Protein AF-W5W710-F1 (afdb_monomer_lite)

pLDDT: mean 91.63, std 8.39, range [46.72, 98.56]

InterPro domains:
  IPR023214 HAD superfamily [G3DSA:3.40.50.1000] (121-347)
  IPR036412 HAD-like superfamily [SSF56784] (121-363)

Foldseek 3Di:
DVLQQQAFEFEAFLQWTKWFAFPPRPATEGDRRNCCCQAFVWAFDDWADDPPQSHIHTDTADFGDGHPGTPAMATAALCLVVVVHHHDPSRVSVSVVCVVVVSHDDQDPCPDDDPPFAEEEEEEEDLFQDDPLAEGDPLQLVLLVVQLVDPRYAYEYAYLAFLQSVCRHNPPSSQSHWYCYNQLQWIDHHPDIDGPDAQDLVLVVQLVVVCLVVQWWKKFDLSVAIEIGHPPPVVPPDPRYHHADPDHDRPRGFKMKTQAQDPPDDPVVSPVSSDPQWDWHADPNGIIMIGGPPRASQVSVCVVVVDDDRQYEYTEAEPSCRSVQSNHSAYEHEDDHNGNHVSYVRYDYFYSDSVGSSVCSVVRND

Secondary structure (DSSP, 8-state):
-HHHHTSEEEEEETTEEEEEEETT-SSBB--BTTTHHHHH--EEEEEEEETTTTEEEEEEES-----SSEEEEEEE-TTTTTTT--B-HHHHHHHHHHHHTT-SPP--------TTPPEEEEE--BTTTBSSSSS--HHHHHHHHHHHT-TTEEEEEE-SS-HHHHHHHHGGGGGGSEEEEGGGTEEEETTEEEES----HHHHHHHHHHHHHHT--EEEE-SS-EEEESS--TT---TTEEEPPSS---TT--EEEEE-SSTT--HHHHHHHH-TTEEEEE-TTSEEEEEETT--HHHHHHHHH-SS-PPEEEEE-SHHHHHHHHH-SEEEEETT-STTGGGSTTEEEE-SSHHHHHHHHHHHH-

Radius of gyration: 21.0 Å; chains: 1; bounding box: 48×55×55 Å

Organism: NCBI:txid1449976

Sequence (366 aa):
MDTVDTAAAVVLRGGLLLAVRRHGASEFGVPLARDLASETGLLLRSWRPMHGLGACLAVADGVAAPTGAVAEVAWIDDACEQDGIALGEQLGALVPELRARGLLRRRAELTGRQSGQRVVLAVDLDGTTVFDGDRPGPRVTAVLTELVEREDVRVVVATSRAPRGVRTLLGPLAERVDLLCCNGSLHAHEDRLTRFAQLPPQRLHRVVGELTAEGTPFYLEYGDRFAVSGAGFAWMDYPDRCALPAEPELAGVVKLVVDAPEPPWGAARLRELAGPGTELCPHTDGVIEVTPVGVSKATGLAALLGGPADPLVVFGNDLNDQDLLGHADMAVVVGDGLPGVERAGHVRRVAAQDGAVAMALRQAVG

Structure (mmCIF, N/CA/C/O backbone):
data_AF-W5W710-F1
#
_entry.id   AF-W5W710-F1
#
loop_
_atom_site.group_PDB
_atom_site.id
_atom_site.type_symbol
_atom_site.label_atom_id
_atom_site.label_alt_id
_atom_site.label_comp_id
_atom_site.label_asym_id
_atom_site.label_entity_id
_atom_site.label_seq_id
_atom_site.pdbx_PDB_ins_code
_atom_site.Cartn_x
_atom_site.Cartn_y
_atom_site.Cartn_z
_atom_site.occupancy
_atom_site.B_iso_or_equiv
_atom_site.auth_seq_id
_atom_site.auth_comp_id
_atom_site.auth_asym_id
_atom_site.auth_atom_id
_atom_site.pdbx_PDB_model_num
ATOM 1 N N . MET A 1 1 ? -14.785 26.900 -6.578 1.00 46.72 1 MET A N 1
ATOM 2 C CA . MET A 1 1 ? -13.596 26.333 -5.909 1.00 46.72 1 MET A CA 1
ATOM 3 C C . MET A 1 1 ? -13.750 26.464 -4.394 1.00 46.72 1 MET A C 1
ATOM 5 O O . MET A 1 1 ? -13.593 25.463 -3.715 1.00 46.72 1 MET A O 1
ATOM 9 N N . ASP A 1 2 ? -14.270 27.597 -3.911 1.00 49.44 2 ASP A N 1
ATOM 10 C CA . ASP A 1 2 ? -14.530 27.938 -2.493 1.00 49.44 2 ASP A CA 1
ATOM 11 C C . ASP A 1 2 ? -15.341 26.920 -1.661 1.00 49.44 2 ASP A C 1
ATOM 13 O O . ASP A 1 2 ? -15.227 26.865 -0.436 1.00 49.44 2 ASP A O 1
ATOM 17 N N . THR A 1 3 ? -16.172 26.091 -2.300 1.00 60.53 3 THR A N 1
ATOM 18 C CA . THR A 1 3 ? -16.993 25.081 -1.607 1.00 60.53 3 THR A CA 1
ATOM 19 C C . THR A 1 3 ? -16.185 23.898 -1.080 1.00 60.53 3 THR A C 1
ATOM 21 O O . THR A 1 3 ? -16.666 23.178 -0.213 1.00 60.53 3 THR A O 1
ATOM 24 N N . VAL A 1 4 ? -14.988 23.659 -1.621 1.00 73.56 4 VAL A N 1
ATOM 25 C CA . VAL A 1 4 ? -14.104 22.565 -1.181 1.00 73.56 4 VAL A CA 1
ATOM 26 C C . VAL A 1 4 ? -13.260 23.015 -0.012 1.00 73.56 4 VAL A C 1
ATOM 28 O O . VAL A 1 4 ? -13.108 22.275 0.951 1.00 73.56 4 VAL A O 1
ATOM 31 N N . ASP A 1 5 ? -12.773 24.251 -0.076 1.00 79.12 5 ASP A N 1
ATOM 32 C CA . ASP A 1 5 ? -11.819 24.800 0.884 1.00 79.12 5 ASP A CA 1
ATOM 33 C C . ASP A 1 5 ? -12.369 24.818 2.314 1.00 79.12 5 ASP A C 1
ATOM 35 O O . ASP A 1 5 ? -11.613 24.779 3.280 1.00 79.12 5 ASP A O 1
ATOM 39 N N . THR A 1 6 ? -13.693 24.860 2.454 1.00 82.44 6 THR A N 1
ATOM 40 C CA . THR A 1 6 ? -14.402 24.882 3.740 1.00 82.44 6 THR A CA 1
ATOM 41 C C . THR A 1 6 ? -14.994 23.529 4.144 1.00 82.44 6 THR A C 1
ATOM 43 O O . THR A 1 6 ? -15.507 23.409 5.254 1.00 82.44 6 THR A O 1
ATOM 46 N N . ALA A 1 7 ? -14.920 22.509 3.284 1.00 88.88 7 ALA A N 1
ATOM 47 C CA . ALA A 1 7 ? -15.456 21.181 3.563 1.00 88.88 7 ALA A CA 1
ATOM 48 C C . ALA A 1 7 ? -14.444 20.305 4.319 1.00 88.88 7 ALA A C 1
ATOM 50 O O . ALA A 1 7 ? -13.236 20.365 4.068 1.00 88.88 7 ALA A O 1
ATOM 51 N N . ALA A 1 8 ? -14.948 19.443 5.207 1.00 93.25 8 ALA A N 1
ATOM 52 C CA . ALA A 1 8 ? -14.137 18.391 5.824 1.00 93.25 8 ALA A CA 1
ATOM 53 C C . ALA A 1 8 ? -13.591 17.430 4.765 1.00 93.25 8 ALA A C 1
ATOM 55 O O . ALA A 1 8 ? -14.365 16.886 3.974 1.00 93.25 8 ALA A O 1
ATOM 56 N N . ALA A 1 9 ? -12.285 17.173 4.797 1.00 94.25 9 ALA A N 1
ATOM 57 C CA . ALA A 1 9 ? -11.644 16.162 3.973 1.00 94.25 9 ALA A CA 1
ATOM 58 C C . ALA A 1 9 ? -11.714 14.799 4.669 1.00 94.25 9 ALA A C 1
ATOM 60 O O . ALA A 1 9 ? -10.957 14.502 5.591 1.00 94.25 9 ALA A O 1
ATOM 61 N N . VAL A 1 10 ? -12.632 13.956 4.206 1.00 96.12 10 VAL A N 1
ATOM 62 C CA . VAL A 1 10 ? -12.759 12.564 4.636 1.00 96.12 10 VAL A CA 1
ATOM 63 C C . VAL A 1 10 ? -11.787 11.728 3.817 1.00 96.12 10 VAL A C 1
ATOM 65 O O . VAL A 1 10 ? -12.016 11.507 2.630 1.00 96.12 10 VAL A O 1
ATOM 68 N N . VAL A 1 11 ? -10.714 11.250 4.442 1.00 96.69 11 VAL A N 1
ATOM 69 C CA . VAL A 1 11 ? -9.738 10.350 3.810 1.00 96.69 11 VAL A CA 1
ATOM 70 C C . VAL A 1 11 ? -9.885 8.961 4.418 1.00 96.69 11 VAL A C 1
ATOM 72 O O . VAL A 1 11 ? -9.799 8.811 5.636 1.00 96.69 11 VAL A O 1
ATOM 75 N N . LEU A 1 12 ? -10.103 7.954 3.568 1.00 95.75 12 LEU A N 1
ATOM 76 C CA . LEU A 1 12 ? -10.258 6.553 3.964 1.00 95.75 12 LEU A CA 1
ATOM 77 C C . LEU A 1 12 ? -9.181 5.680 3.315 1.00 95.75 12 LEU A C 1
ATOM 79 O O . LEU A 1 12 ? -8.928 5.816 2.118 1.00 95.75 12 LEU A O 1
ATOM 83 N N . ARG A 1 13 ? -8.585 4.764 4.086 1.00 94.00 13 ARG A N 1
ATOM 84 C CA . ARG A 1 13 ? -7.644 3.732 3.601 1.00 94.00 13 ARG A CA 1
ATOM 85 C C . ARG A 1 13 ? -7.904 2.424 4.341 1.00 94.00 13 ARG A C 1
ATOM 87 O O . ARG A 1 13 ? -7.917 2.432 5.568 1.00 94.00 13 ARG A O 1
ATOM 94 N N . GLY A 1 14 ? -8.186 1.330 3.632 1.00 90.06 14 GLY A N 1
ATOM 95 C CA . GLY A 1 14 ? -8.567 0.055 4.253 1.00 90.06 14 GLY A CA 1
ATOM 96 C C . GLY A 1 14 ? -9.814 0.151 5.138 1.00 90.06 14 GLY A C 1
ATOM 97 O O . GLY A 1 14 ? -9.929 -0.545 6.142 1.00 90.06 14 GLY A O 1
ATOM 98 N N . GLY A 1 15 ? -10.713 1.093 4.834 1.00 93.31 15 GLY A N 1
ATOM 99 C CA . GLY A 1 15 ? -11.868 1.415 5.673 1.00 93.31 15 GLY A CA 1
ATOM 100 C C . GLY A 1 15 ? -11.547 2.198 6.951 1.00 93.31 15 GLY A C 1
ATOM 101 O O . GLY A 1 15 ? -12.455 2.432 7.737 1.00 93.31 15 GLY A O 1
ATOM 102 N N . LEU A 1 16 ? -10.309 2.631 7.188 1.00 96.88 16 LEU A N 1
ATOM 103 C CA . LEU A 1 16 ? -9.962 3.481 8.331 1.00 96.88 16 LEU A CA 1
ATOM 104 C C . LEU A 1 16 ? -10.026 4.957 7.958 1.00 96.88 16 LEU A C 1
ATOM 106 O O . LEU A 1 16 ? -9.527 5.349 6.903 1.00 96.88 16 LEU A O 1
ATOM 110 N N . LEU A 1 17 ? -10.611 5.772 8.833 1.00 97.50 17 LEU A N 1
ATOM 111 C CA . LEU A 1 17 ? -10.759 7.214 8.657 1.00 97.50 17 LEU A CA 1
ATOM 112 C C . LEU A 1 17 ? -9.586 7.967 9.272 1.00 97.50 17 LEU A C 1
ATOM 114 O O . LEU A 1 17 ? -9.254 7.756 10.434 1.00 97.50 17 LEU A O 1
ATOM 118 N N . LEU A 1 18 ? -9.005 8.892 8.512 1.00 98.06 18 LEU A N 1
ATOM 119 C CA . LEU A 1 18 ? -8.040 9.845 9.047 1.00 98.06 18 LEU A CA 1
ATOM 120 C C . LEU A 1 18 ? -8.722 10.841 9.995 1.00 98.06 18 LEU A C 1
ATOM 122 O O . LEU A 1 18 ? -9.649 11.553 9.606 1.00 98.06 18 LEU A O 1
ATOM 126 N N . ALA A 1 19 ? -8.186 10.947 11.203 1.00 97.69 19 ALA A N 1
ATOM 127 C CA . ALA A 1 19 ? -8.540 11.937 12.203 1.00 97.69 19 ALA A CA 1
ATOM 128 C C . ALA A 1 19 ? -7.283 12.672 12.693 1.00 97.69 19 ALA A C 1
ATOM 130 O O . ALA A 1 19 ? -6.182 12.120 12.716 1.00 97.69 19 ALA A O 1
ATOM 131 N N . VAL A 1 20 ? -7.440 13.932 13.091 1.00 97.81 20 VAL A N 1
ATOM 132 C CA . VAL A 1 20 ? -6.342 14.795 13.548 1.00 97.81 20 VAL A CA 1
ATOM 133 C C . VAL A 1 20 ? -6.676 15.420 14.892 1.00 97.81 20 VAL A C 1
ATOM 135 O O . VAL A 1 20 ? -7.796 15.881 15.112 1.00 97.81 20 VAL A O 1
ATOM 138 N N . ARG A 1 21 ? -5.697 15.488 15.790 1.00 97.50 21 ARG A N 1
ATOM 139 C CA . ARG A 1 21 ? -5.808 16.206 17.061 1.00 97.50 21 ARG A CA 1
ATOM 140 C C . ARG A 1 21 ? -4.815 17.356 17.077 1.00 97.50 21 ARG A C 1
ATOM 142 O O . ARG A 1 21 ? -3.600 17.166 17.039 1.00 97.50 21 ARG A O 1
ATOM 149 N N . ARG A 1 22 ? -5.350 18.575 17.108 1.00 96.81 22 ARG A N 1
ATOM 150 C CA . ARG A 1 22 ? -4.562 19.814 17.133 1.00 96.81 22 ARG A CA 1
ATOM 151 C C . ARG A 1 22 ? -3.966 20.042 18.523 1.00 96.81 22 ARG A C 1
ATOM 153 O O . ARG A 1 22 ? -4.486 19.545 19.523 1.00 96.81 22 ARG A O 1
ATOM 160 N N . HIS A 1 23 ? -2.874 20.799 18.603 1.00 95.31 23 HIS A N 1
ATOM 161 C CA . HIS A 1 23 ? -2.278 21.149 19.894 1.00 95.31 23 HIS A CA 1
ATOM 162 C C . HIS A 1 23 ? -3.291 21.869 20.801 1.00 95.31 23 HIS A C 1
ATOM 164 O O . HIS A 1 23 ? -3.985 22.784 20.369 1.00 95.31 23 HIS A O 1
ATOM 170 N N . GLY A 1 24 ? -3.382 21.438 22.063 1.00 94.69 24 GLY A N 1
ATOM 171 C CA . GLY A 1 24 ? -4.328 21.985 23.043 1.00 94.69 24 GLY A CA 1
ATOM 172 C C . GLY A 1 24 ? -5.765 21.461 22.930 1.00 94.69 24 GLY A C 1
ATOM 173 O O . GLY A 1 24 ? -6.563 21.741 23.820 1.00 94.69 24 GLY A O 1
ATOM 174 N N . ALA A 1 25 ? -6.097 20.678 21.898 1.00 95.88 25 ALA A N 1
ATOM 175 C CA . ALA A 1 25 ? -7.398 20.027 21.782 1.00 95.88 25 ALA A CA 1
ATOM 176 C C . ALA A 1 25 ? -7.429 18.692 22.548 1.00 95.88 25 ALA A C 1
ATOM 178 O O . ALA A 1 25 ? -6.479 17.900 22.500 1.00 95.88 25 ALA A O 1
ATOM 179 N N . SER A 1 26 ? -8.546 18.433 23.229 1.00 95.12 26 SER A N 1
ATOM 180 C CA . SER A 1 26 ? -8.840 17.151 23.884 1.00 95.12 26 SER A CA 1
ATOM 181 C C . SER A 1 26 ? -9.485 16.127 22.948 1.00 95.12 26 SER A C 1
ATOM 183 O O . SER A 1 26 ? -9.494 14.943 23.265 1.00 95.12 26 SER A O 1
ATOM 185 N N . GLU A 1 27 ? -10.005 16.571 21.805 1.00 97.31 27 GLU A N 1
ATOM 186 C CA . GLU A 1 27 ? -10.801 15.768 20.874 1.00 97.31 27 GLU A CA 1
ATOM 187 C C . GLU A 1 27 ? -10.143 15.696 19.493 1.00 97.31 27 GLU A C 1
ATOM 189 O O . GLU A 1 27 ? -9.421 16.608 19.074 1.00 97.31 27 GLU A O 1
ATOM 194 N N . PHE A 1 28 ? -10.420 14.612 18.771 1.00 97.81 28 PHE A N 1
ATOM 195 C CA . PHE A 1 28 ? -10.042 14.444 17.375 1.00 97.81 28 PHE A CA 1
ATOM 196 C C . PHE A 1 28 ? -11.074 15.085 16.449 1.00 97.81 28 PHE A C 1
ATOM 198 O O . PHE A 1 28 ? -12.280 14.942 16.631 1.00 97.81 28 PHE A O 1
ATOM 205 N N . GLY A 1 29 ? -10.592 15.763 15.416 1.00 96.56 29 GLY A N 1
ATOM 206 C CA . GLY A 1 29 ? -11.403 16.281 14.325 1.00 96.56 29 GLY A CA 1
ATOM 207 C C . GLY A 1 29 ? -10.957 15.720 12.983 1.00 96.56 29 GLY A C 1
ATOM 208 O O . GLY A 1 29 ? -10.150 14.797 12.897 1.00 96.56 29 GLY A O 1
ATOM 209 N N . VAL A 1 30 ? -11.466 16.332 11.923 1.00 94.69 30 VAL A N 1
ATOM 210 C CA . VAL A 1 30 ? -11.030 16.102 10.545 1.00 94.69 30 VAL A CA 1
ATOM 211 C C . VAL A 1 30 ? -10.369 17.373 10.008 1.00 94.69 30 VAL A C 1
ATOM 213 O O . VAL A 1 30 ? -10.771 18.478 10.396 1.00 94.69 30 VAL A O 1
ATOM 216 N N . PRO A 1 31 ? -9.344 17.257 9.149 1.00 94.81 31 PRO A N 1
ATOM 217 C CA . PRO A 1 31 ? -8.796 18.416 8.463 1.00 94.81 31 PRO A CA 1
ATOM 218 C C . PRO A 1 31 ? -9.825 18.972 7.471 1.00 94.81 31 PRO A C 1
ATOM 220 O O . PRO A 1 31 ? -10.631 18.234 6.894 1.00 94.81 31 PRO A O 1
ATOM 223 N N . LEU A 1 32 ? -9.788 20.281 7.237 1.00 93.31 32 LEU A N 1
ATOM 224 C CA . LEU A 1 32 ? -10.455 20.865 6.073 1.00 93.31 32 LEU A CA 1
ATOM 225 C C . LEU A 1 32 ? -9.626 20.578 4.822 1.00 93.31 32 LEU A C 1
ATOM 227 O O . LEU A 1 32 ? -8.404 20.456 4.899 1.00 93.31 32 LEU A O 1
ATOM 231 N N . ALA A 1 33 ? -10.262 20.520 3.653 1.00 91.44 33 ALA A N 1
ATOM 232 C CA . ALA A 1 33 ? -9.549 20.204 2.414 1.00 91.44 33 ALA A CA 1
ATOM 233 C C . ALA A 1 33 ? -8.400 21.180 2.102 1.00 91.44 33 ALA A C 1
ATOM 235 O O . ALA A 1 33 ? -7.346 20.739 1.647 1.00 91.44 33 ALA A O 1
ATOM 236 N N . ARG A 1 34 ? -8.568 22.478 2.396 1.00 92.12 34 ARG A N 1
ATOM 237 C CA . ARG A 1 34 ? -7.510 23.490 2.210 1.00 92.12 34 ARG A CA 1
ATOM 238 C C . ARG A 1 34 ? -6.335 23.331 3.180 1.00 92.12 34 ARG A C 1
ATOM 240 O O . ARG A 1 34 ? -5.218 23.701 2.844 1.00 92.12 34 ARG A O 1
ATOM 247 N N . ASP A 1 35 ? -6.601 22.784 4.364 1.00 94.38 35 ASP A N 1
ATOM 248 C CA . ASP A 1 35 ? -5.637 22.673 5.459 1.00 94.38 35 ASP A CA 1
ATOM 249 C C . ASP A 1 35 ? -4.979 21.280 5.486 1.00 94.38 35 ASP A C 1
ATOM 251 O O . ASP A 1 35 ? -3.992 21.083 6.191 1.00 94.38 35 ASP A O 1
ATOM 255 N N . LEU A 1 36 ? -5.475 20.323 4.684 1.00 94.38 36 LEU A N 1
ATOM 256 C CA . LEU A 1 36 ? -5.036 18.923 4.650 1.00 94.38 36 LEU A CA 1
ATOM 257 C C . LEU A 1 36 ? -3.514 18.787 4.522 1.00 94.38 36 LEU A C 1
ATOM 259 O O . LEU A 1 36 ? -2.892 18.088 5.322 1.00 94.38 36 LEU A O 1
ATOM 263 N N . ALA A 1 37 ? -2.911 19.485 3.558 1.00 93.38 37 ALA A N 1
ATOM 264 C CA . ALA A 1 37 ? -1.473 19.412 3.321 1.00 93.38 37 ALA A CA 1
ATOM 265 C C . ALA A 1 37 ? -0.665 20.002 4.483 1.00 93.38 37 ALA A C 1
ATOM 267 O O . ALA A 1 37 ? 0.279 19.374 4.951 1.00 93.38 37 ALA A O 1
ATOM 268 N N . SER A 1 38 ? -1.051 21.172 4.995 1.00 94.19 38 SER A N 1
ATOM 269 C CA . SER A 1 38 ? -0.353 21.808 6.118 1.00 94.19 38 SER A CA 1
ATOM 270 C C . SER A 1 38 ? -0.538 21.073 7.445 1.00 94.19 38 SER A C 1
ATOM 272 O O . SER A 1 38 ? 0.360 21.096 8.281 1.00 94.19 38 SER A O 1
ATOM 274 N N . GLU A 1 39 ? -1.691 20.434 7.653 1.00 95.12 39 GLU A N 1
ATOM 275 C CA . GLU A 1 39 ? -2.016 19.733 8.894 1.00 95.12 39 GLU A CA 1
ATOM 276 C C . GLU A 1 39 ? -1.452 18.312 8.930 1.00 95.12 39 GLU A C 1
ATOM 278 O O . GLU A 1 39 ? -1.119 17.835 10.011 1.00 95.12 39 GLU A O 1
ATOM 283 N N . THR A 1 40 ? -1.324 17.638 7.783 1.00 95.75 40 THR A N 1
ATOM 284 C CA . THR A 1 40 ? -1.005 16.196 7.749 1.00 95.75 40 THR A CA 1
ATOM 285 C C . THR A 1 40 ? 0.138 15.807 6.818 1.00 95.75 40 THR A C 1
ATOM 287 O O . THR A 1 40 ? 0.576 14.661 6.852 1.00 95.75 40 THR A O 1
ATOM 290 N N . GLY A 1 41 ? 0.594 16.714 5.951 1.00 93.56 41 GLY A N 1
ATOM 291 C CA . GLY A 1 41 ? 1.533 16.406 4.868 1.00 93.56 41 GLY A CA 1
ATOM 292 C C . GLY A 1 41 ? 0.902 15.701 3.659 1.00 93.56 41 GLY A C 1
ATOM 293 O O . GLY A 1 41 ? 1.574 15.530 2.645 1.00 93.56 41 GLY A O 1
ATOM 294 N N . LEU A 1 42 ? -0.378 15.315 3.724 1.00 93.50 42 LEU A N 1
ATOM 295 C CA . LEU A 1 42 ? -1.069 14.666 2.611 1.00 93.50 42 LEU A CA 1
ATOM 296 C C . LEU A 1 42 ? -1.382 15.644 1.479 1.00 93.50 42 LEU A C 1
ATOM 298 O O . LEU A 1 42 ? -1.911 16.735 1.694 1.00 93.50 42 LEU A O 1
ATOM 302 N N . LEU A 1 43 ? -1.149 15.208 0.245 1.00 89.81 43 LEU A N 1
ATOM 303 C CA . LEU A 1 43 ? -1.437 16.005 -0.943 1.00 89.81 43 LEU A CA 1
ATOM 304 C C . LEU A 1 43 ? -2.783 15.594 -1.533 1.00 89.81 43 LEU A C 1
ATOM 306 O O . LEU A 1 43 ? -2.948 14.464 -1.990 1.00 89.81 43 LEU A O 1
ATOM 310 N N . LEU A 1 44 ? -3.754 16.513 -1.531 1.00 90.12 44 LEU A N 1
ATOM 311 C CA . LEU A 1 44 ? -5.074 16.264 -2.109 1.00 90.12 44 LEU A CA 1
ATOM 312 C C . LEU A 1 44 ? -4.953 15.983 -3.614 1.00 90.12 44 LEU A C 1
ATOM 314 O O . LEU A 1 44 ? -4.542 16.846 -4.386 1.00 90.12 44 LEU A O 1
ATOM 318 N N . ARG A 1 45 ? -5.373 14.789 -4.034 1.00 86.31 45 ARG A N 1
ATOM 319 C CA . ARG A 1 45 ? -5.367 14.346 -5.432 1.00 86.31 45 ARG A CA 1
ATOM 320 C C . ARG A 1 45 ? -6.692 14.622 -6.126 1.00 86.31 45 ARG A C 1
ATOM 322 O O . ARG A 1 45 ? -6.739 15.157 -7.228 1.00 86.31 45 ARG A O 1
ATOM 329 N N . SER A 1 46 ? -7.784 14.212 -5.493 1.00 88.19 46 SER A N 1
ATOM 330 C CA . SER A 1 46 ? -9.143 14.377 -6.010 1.00 88.19 46 SER A CA 1
ATOM 331 C C . SER A 1 46 ? -10.139 14.316 -4.866 1.00 88.19 46 SER A C 1
ATOM 333 O O . SER A 1 46 ? -9.832 13.769 -3.812 1.00 88.19 46 SER A O 1
ATOM 335 N N . TRP A 1 47 ? -11.350 14.817 -5.072 1.00 92.38 47 TRP A N 1
ATOM 336 C CA . TRP A 1 47 ? -12.399 14.741 -4.063 1.00 92.38 47 TRP A CA 1
ATOM 337 C C . TRP A 1 47 ? -13.774 14.590 -4.710 1.00 92.38 47 TRP A C 1
ATOM 339 O O . TRP A 1 47 ? -13.983 14.950 -5.871 1.00 92.38 47 TRP A O 1
ATOM 349 N N . ARG A 1 48 ? -14.726 14.074 -3.935 1.00 92.31 48 ARG A N 1
ATOM 350 C CA . ARG A 1 48 ? -16.141 13.990 -4.296 1.00 92.31 48 ARG A CA 1
ATOM 351 C C . ARG A 1 48 ? -16.995 14.503 -3.132 1.00 92.31 48 ARG A C 1
ATOM 353 O O . ARG A 1 48 ? -16.814 14.024 -2.013 1.00 92.31 48 ARG A O 1
ATOM 360 N N . PRO A 1 49 ? -17.946 15.428 -3.354 1.00 91.94 49 PRO A N 1
ATOM 361 C CA . PRO A 1 49 ? -18.798 15.916 -2.276 1.00 91.94 49 PRO A CA 1
ATOM 362 C C . PRO A 1 49 ? -19.668 14.800 -1.684 1.00 91.94 49 PRO A C 1
ATOM 364 O O . PRO A 1 49 ? -20.231 13.974 -2.408 1.00 91.94 49 PRO A O 1
ATOM 367 N N . MET A 1 50 ? -19.820 14.810 -0.361 1.00 90.19 50 MET A N 1
ATOM 368 C CA . MET A 1 50 ? -20.786 13.990 0.360 1.00 90.19 50 MET A CA 1
ATOM 369 C C . MET A 1 50 ? -22.055 14.815 0.581 1.00 90.19 50 MET A C 1
ATOM 371 O O . MET A 1 50 ? -22.102 15.701 1.434 1.00 90.19 50 MET A O 1
ATOM 375 N N . HIS A 1 51 ? -23.085 14.538 -0.220 1.00 85.06 51 HIS A N 1
ATOM 376 C CA . HIS A 1 51 ? -24.361 15.250 -0.141 1.00 85.06 51 HIS A CA 1
ATOM 377 C C . HIS A 1 51 ? -24.922 15.230 1.289 1.00 85.06 51 HIS A C 1
ATOM 379 O O . HIS A 1 51 ? -25.032 14.161 1.886 1.00 85.06 51 HIS A O 1
ATOM 385 N N . GLY A 1 52 ? -25.263 16.416 1.808 1.00 82.50 52 GLY A N 1
ATOM 386 C CA . GLY A 1 52 ? -25.904 16.597 3.114 1.00 82.50 52 GLY A CA 1
ATOM 387 C C . GLY A 1 52 ? -24.976 16.722 4.330 1.00 82.50 52 GLY A C 1
ATOM 388 O O . GLY A 1 52 ? -25.498 16.902 5.421 1.00 82.50 52 GLY A O 1
ATOM 389 N N . LEU A 1 53 ? -23.643 16.658 4.175 1.00 82.25 53 LEU A N 1
ATOM 390 C CA . LEU A 1 53 ? -22.713 16.547 5.320 1.00 82.25 53 LEU A CA 1
ATOM 391 C C . LEU A 1 53 ? -21.667 17.663 5.462 1.00 82.25 53 LEU A C 1
ATOM 393 O O . LEU A 1 53 ? -20.862 17.619 6.385 1.00 82.25 53 LEU A O 1
ATOM 397 N N . GLY A 1 54 ? -21.600 18.622 4.533 1.00 86.12 54 GLY A N 1
ATOM 398 C CA . GLY A 1 54 ? -20.519 19.624 4.546 1.00 86.12 54 GLY A CA 1
ATOM 399 C C . GLY A 1 54 ? -19.110 19.007 4.450 1.00 86.12 54 GLY A C 1
ATOM 400 O O . GLY A 1 54 ? -18.146 19.565 4.969 1.00 86.12 54 GLY A O 1
ATOM 401 N N . ALA A 1 55 ? -18.993 17.840 3.810 1.00 92.44 55 ALA A N 1
ATOM 402 C CA . ALA A 1 55 ? -17.762 17.062 3.716 1.00 92.44 55 ALA A CA 1
ATOM 403 C C . ALA A 1 55 ? -17.515 16.561 2.289 1.00 92.44 55 ALA A C 1
ATOM 405 O O . ALA A 1 55 ? -18.437 16.454 1.472 1.00 92.44 55 ALA A O 1
ATOM 406 N N . CYS A 1 56 ? -16.266 16.220 1.994 1.00 94.25 56 CYS A N 1
ATOM 407 C CA . CYS A 1 56 ? -15.852 15.581 0.758 1.00 94.25 56 CYS A CA 1
ATOM 408 C C . CYS A 1 56 ? -15.077 14.295 1.041 1.00 94.25 56 CYS A C 1
ATOM 410 O O . CYS A 1 56 ? -14.192 14.263 1.887 1.00 94.25 56 CYS A O 1
ATOM 412 N N . LEU A 1 57 ? -15.387 13.236 0.291 1.00 94.81 57 LEU A N 1
ATOM 413 C CA . LEU A 1 57 ? -14.535 12.058 0.229 1.00 94.81 57 LEU A CA 1
ATOM 414 C C . LEU A 1 57 ? -13.316 12.418 -0.621 1.00 94.81 57 LEU A C 1
ATOM 416 O O . LEU A 1 57 ? -13.452 12.663 -1.822 1.00 94.81 57 LEU A O 1
ATOM 420 N N . ALA A 1 58 ? -12.157 12.496 0.016 1.00 94.25 58 ALA A N 1
ATOM 421 C CA . ALA A 1 58 ? -10.897 12.909 -0.567 1.00 94.25 58 ALA A CA 1
ATOM 422 C C . ALA A 1 58 ? -10.000 11.697 -0.842 1.00 94.25 58 ALA A C 1
ATOM 424 O O . ALA A 1 58 ? -9.917 10.757 -0.054 1.00 94.25 58 ALA A O 1
ATOM 425 N N . VAL A 1 59 ? -9.292 11.757 -1.963 1.00 90.88 59 VAL A N 1
ATOM 426 C CA . VAL A 1 59 ? -8.163 10.886 -2.272 1.00 90.88 59 VAL A CA 1
ATOM 427 C C . VAL A 1 59 ? -6.914 11.735 -2.158 1.00 90.88 59 VAL A C 1
ATOM 429 O O . VAL A 1 59 ? -6.866 12.821 -2.740 1.00 90.88 59 VAL A O 1
ATOM 432 N N . ALA A 1 60 ? -5.930 11.260 -1.405 1.00 91.19 60 ALA A N 1
ATOM 433 C CA . ALA A 1 60 ? -4.710 12.002 -1.138 1.00 91.19 60 ALA A CA 1
ATOM 434 C C . ALA A 1 60 ? -3.476 11.096 -1.167 1.00 91.19 60 ALA A C 1
ATOM 436 O O . ALA A 1 60 ? -3.529 9.946 -0.715 1.00 91.19 60 ALA A O 1
ATOM 437 N N . ASP A 1 61 ? -2.379 11.651 -1.673 1.00 87.25 61 ASP A N 1
ATOM 438 C CA . ASP A 1 61 ? -1.082 10.990 -1.793 1.00 87.25 61 ASP A CA 1
ATOM 439 C C . ASP A 1 61 ? -0.233 11.242 -0.527 1.00 87.25 61 ASP A C 1
ATOM 441 O O . ASP A 1 61 ? -0.367 12.280 0.129 1.00 87.25 61 ASP A O 1
ATOM 445 N N . GLY A 1 62 ? 0.651 10.294 -0.193 1.00 88.69 62 GLY A N 1
ATOM 446 C CA . GLY A 1 62 ? 1.600 10.389 0.925 1.00 88.69 62 GLY A CA 1
ATOM 447 C C . GLY A 1 62 ? 1.162 9.689 2.217 1.00 88.69 62 GLY A C 1
ATOM 448 O O . GLY A 1 62 ? 0.106 9.054 2.291 1.00 88.69 62 GLY A O 1
ATOM 449 N N . VAL A 1 63 ? 1.991 9.801 3.254 1.00 92.44 63 VAL A N 1
ATOM 450 C CA . VAL A 1 63 ? 1.725 9.279 4.603 1.00 92.44 63 VAL A CA 1
ATOM 451 C C . VAL A 1 63 ? 1.358 10.449 5.511 1.00 92.44 63 VAL A C 1
ATOM 453 O O . VAL A 1 63 ? 2.094 11.430 5.572 1.00 92.44 63 VAL A O 1
ATOM 456 N N . ALA A 1 64 ? 0.220 10.351 6.204 1.00 95.06 64 ALA A N 1
ATOM 457 C CA . ALA A 1 64 ? -0.174 11.363 7.177 1.00 95.06 64 ALA A CA 1
ATOM 458 C C . ALA A 1 64 ? 0.769 11.320 8.384 1.00 95.06 64 ALA A C 1
ATOM 460 O O . ALA A 1 64 ? 1.011 10.248 8.939 1.00 95.06 64 ALA A O 1
ATOM 461 N N . ALA A 1 65 ? 1.260 12.479 8.810 1.00 94.81 65 ALA A N 1
ATOM 462 C CA . ALA A 1 65 ? 2.130 12.607 9.972 1.00 94.81 65 ALA A CA 1
ATOM 463 C C . ALA A 1 65 ? 1.739 13.830 10.819 1.00 94.81 65 ALA A C 1
ATOM 465 O O . ALA A 1 65 ? 1.133 14.767 10.291 1.00 94.81 65 ALA A O 1
ATOM 466 N N . PRO A 1 66 ? 2.077 13.848 12.123 1.00 94.50 66 PRO A N 1
ATOM 467 C CA . PRO A 1 66 ? 1.979 15.056 12.936 1.00 94.50 66 PRO A CA 1
ATOM 468 C C . PRO A 1 66 ? 2.778 16.213 12.320 1.00 94.50 66 PRO A C 1
ATOM 470 O O . PRO A 1 66 ? 3.826 16.011 11.703 1.00 94.50 66 PRO A O 1
ATOM 473 N N . THR A 1 67 ? 2.295 17.436 12.511 1.00 94.31 67 THR A N 1
ATOM 474 C CA . THR A 1 67 ? 2.882 18.665 11.955 1.00 94.31 67 THR A CA 1
ATOM 475 C C . THR A 1 67 ? 2.962 19.745 13.032 1.00 94.31 67 THR A C 1
ATOM 477 O O . THR A 1 67 ? 2.561 19.532 14.170 1.00 94.31 67 THR A O 1
ATOM 480 N N . GLY A 1 68 ? 3.438 20.949 12.697 1.00 91.94 68 GLY A N 1
ATOM 481 C CA . GLY A 1 68 ? 3.421 22.067 13.651 1.00 91.94 68 GLY A CA 1
ATOM 482 C C . GLY A 1 68 ? 2.011 22.464 14.121 1.00 91.94 68 GLY A C 1
ATOM 483 O O . GLY A 1 68 ? 1.865 23.033 15.200 1.00 91.94 68 GLY A O 1
ATOM 484 N N . ALA A 1 69 ? 0.975 22.165 13.330 1.00 91.38 69 ALA A N 1
ATOM 485 C CA . ALA A 1 69 ? -0.422 22.440 13.672 1.00 91.38 69 ALA A CA 1
ATOM 486 C C . ALA A 1 69 ? -1.122 21.244 14.348 1.00 91.38 69 ALA A C 1
ATOM 488 O O . ALA A 1 69 ? -2.036 21.427 15.161 1.00 91.38 69 ALA A O 1
ATOM 489 N N . VAL A 1 70 ? -0.695 20.021 14.027 1.00 96.88 70 VAL A N 1
ATOM 490 C CA . VAL A 1 70 ? -1.323 18.775 14.475 1.00 96.88 70 VAL A CA 1
ATOM 491 C C . VAL A 1 70 ? -0.394 18.027 15.419 1.00 96.88 70 VAL A C 1
ATOM 493 O O . VAL A 1 70 ? 0.656 17.542 15.013 1.00 96.88 70 VAL A O 1
ATOM 496 N N . ALA A 1 71 ? -0.837 17.870 16.666 1.00 97.00 71 ALA A N 1
ATOM 497 C CA . ALA A 1 71 ? -0.106 17.129 17.687 1.00 97.00 71 ALA A CA 1
ATOM 498 C C . ALA A 1 71 ? -0.104 15.621 17.411 1.00 97.00 71 ALA A C 1
ATOM 500 O O . ALA A 1 71 ? 0.836 14.922 17.780 1.00 97.00 71 ALA A O 1
ATOM 501 N N . GLU A 1 72 ? -1.180 15.116 16.806 1.00 97.00 72 GLU A N 1
ATOM 502 C CA . GLU A 1 72 ? -1.367 13.693 16.563 1.00 97.00 72 GLU A CA 1
ATOM 503 C C . GLU A 1 72 ? -2.276 13.438 15.357 1.00 97.00 72 GLU A C 1
ATOM 505 O O . GLU A 1 72 ? -3.318 14.079 15.202 1.00 97.00 72 GLU A O 1
ATOM 510 N N . VAL A 1 73 ? -1.898 12.455 14.542 1.00 97.62 73 VAL A N 1
ATOM 511 C CA . VAL A 1 73 ? -2.757 11.845 13.521 1.00 97.62 73 VAL A CA 1
ATOM 512 C C . VAL A 1 73 ? -3.215 10.477 14.019 1.00 97.62 73 VAL A C 1
ATOM 514 O O . VAL A 1 73 ? -2.463 9.782 14.698 1.00 97.62 73 VAL A O 1
ATOM 517 N N . ALA A 1 74 ? -4.439 10.089 13.686 1.00 97.50 74 ALA A N 1
ATOM 518 C CA . ALA A 1 74 ? -5.011 8.792 14.023 1.00 97.50 74 ALA A CA 1
ATOM 519 C C . ALA A 1 74 ? -5.768 8.228 12.823 1.00 97.50 74 ALA A C 1
ATOM 521 O O . ALA A 1 74 ? -6.411 8.975 12.087 1.00 97.50 74 ALA A O 1
ATOM 522 N N . TRP A 1 75 ? -5.729 6.910 12.653 1.00 97.50 75 TRP A N 1
ATOM 523 C CA . TRP A 1 75 ? -6.600 6.200 11.722 1.00 97.50 75 TRP A CA 1
ATOM 524 C C . TRP A 1 75 ? -7.585 5.369 12.525 1.00 97.50 75 TRP A C 1
ATOM 526 O O . TRP A 1 75 ? -7.185 4.474 13.265 1.00 97.50 75 TRP A O 1
ATOM 536 N N . ILE A 1 76 ? -8.864 5.708 12.415 1.00 96.25 76 ILE A N 1
ATOM 537 C CA . ILE A 1 76 ? -9.907 5.208 13.307 1.00 96.25 76 ILE A CA 1
ATOM 538 C C . ILE A 1 76 ? -10.910 4.333 12.559 1.00 96.25 76 ILE A C 1
ATOM 540 O O . ILE A 1 76 ? -11.184 4.548 11.375 1.00 96.25 76 ILE A O 1
ATOM 544 N N . ASP A 1 77 ? -11.451 3.343 13.260 1.00 94.62 77 ASP A N 1
ATOM 545 C CA . ASP A 1 77 ? -12.579 2.535 12.803 1.00 94.62 77 ASP A CA 1
ATOM 546 C C . ASP A 1 77 ? -13.895 3.055 13.401 1.00 94.62 77 ASP A C 1
ATOM 548 O O . ASP A 1 77 ? -13.954 4.126 14.010 1.00 94.62 77 ASP A O 1
ATOM 552 N N . ASP A 1 78 ? -14.982 2.313 13.206 1.00 91.75 78 ASP A N 1
ATOM 553 C CA . ASP A 1 78 ? -16.290 2.702 13.716 1.00 91.75 78 ASP A CA 1
ATOM 554 C C . ASP A 1 78 ? -16.495 2.471 15.221 1.00 91.75 78 ASP A C 1
ATOM 556 O O . ASP A 1 78 ? -17.551 2.844 15.735 1.00 91.75 78 ASP A O 1
ATOM 560 N N . ALA A 1 79 ? -15.527 1.883 15.922 1.00 90.75 79 ALA A N 1
ATOM 561 C CA . ALA A 1 79 ? -15.572 1.588 17.351 1.00 90.75 79 ALA A CA 1
ATOM 562 C C . ALA A 1 79 ? -14.618 2.479 18.168 1.00 90.75 79 ALA A C 1
ATOM 564 O O . ALA A 1 79 ? -14.464 2.269 19.367 1.00 90.75 79 ALA A O 1
ATOM 565 N N . CYS A 1 80 ? -14.028 3.505 17.553 1.00 91.31 80 CYS A N 1
ATOM 566 C CA . CYS A 1 80 ? -12.984 4.346 18.139 1.00 91.31 80 CYS A CA 1
ATOM 567 C C . CYS A 1 80 ? -13.325 4.963 19.510 1.00 91.31 80 CYS A C 1
ATOM 569 O O . CYS A 1 80 ? -12.449 5.097 20.363 1.00 91.31 80 CYS A O 1
ATOM 571 N N . GLU A 1 81 ? -14.591 5.310 19.769 1.00 92.50 81 GLU A N 1
ATOM 572 C CA . GLU A 1 81 ? -15.020 5.836 21.074 1.00 92.50 81 GLU A CA 1
ATOM 573 C C . GLU A 1 81 ? -14.867 4.793 22.196 1.00 92.50 81 GLU A C 1
ATOM 575 O O . GLU A 1 81 ? -14.557 5.149 23.333 1.00 92.50 81 GLU A O 1
ATOM 580 N N . GLN A 1 82 ? -15.018 3.500 21.882 1.00 91.62 82 GLN A N 1
ATOM 581 C CA . GLN A 1 82 ? -14.790 2.395 22.825 1.00 91.62 82 GLN A CA 1
ATOM 582 C C . GLN A 1 82 ? -13.306 2.262 23.188 1.00 91.62 82 GLN A C 1
ATOM 584 O O . GLN A 1 82 ? -12.982 1.827 24.292 1.00 91.62 82 GLN A O 1
ATOM 589 N N . ASP A 1 83 ? -12.414 2.699 22.296 1.00 90.00 83 ASP A N 1
ATOM 590 C CA . ASP A 1 83 ? -10.967 2.760 22.528 1.00 90.00 83 ASP A CA 1
ATOM 591 C C . ASP A 1 83 ? -10.534 4.072 23.208 1.00 90.00 83 ASP A C 1
ATOM 593 O O . ASP A 1 83 ? -9.342 4.372 23.309 1.00 90.00 83 ASP A O 1
ATOM 597 N N . GLY A 1 84 ? -11.494 4.880 23.673 1.00 90.94 84 GLY A N 1
ATOM 598 C CA . GLY A 1 84 ? -11.233 6.145 24.356 1.00 90.94 84 GLY A CA 1
ATOM 599 C C . GLY A 1 84 ? -10.859 7.300 23.424 1.00 90.94 84 GLY A C 1
ATOM 600 O O . GLY A 1 84 ? -10.304 8.297 23.889 1.00 90.94 84 GLY A O 1
ATOM 601 N N . ILE A 1 85 ? -11.146 7.196 22.123 1.00 94.00 85 ILE A N 1
ATOM 602 C CA . ILE A 1 85 ? -10.922 8.283 21.165 1.00 94.00 85 ILE A CA 1
ATOM 603 C C . ILE A 1 85 ? -12.129 9.223 21.188 1.00 94.00 85 ILE A C 1
ATOM 605 O O . ILE A 1 85 ? -13.180 8.920 20.629 1.00 94.00 85 ILE A O 1
ATOM 609 N N . ALA A 1 86 ? -11.966 10.382 21.828 1.00 96.12 86 ALA A N 1
ATOM 610 C CA . ALA A 1 86 ? -12.987 11.423 21.857 1.00 96.12 86 ALA A CA 1
ATOM 611 C C . ALA A 1 86 ? -13.067 12.155 20.507 1.00 96.12 86 ALA A C 1
ATOM 613 O O . ALA A 1 86 ? -12.046 12.608 19.979 1.00 96.12 86 ALA A O 1
ATOM 614 N N . LEU A 1 87 ? -14.278 12.289 19.967 1.00 97.00 87 LEU A N 1
ATOM 615 C CA . LEU A 1 87 ? -14.542 12.900 18.665 1.00 97.00 87 LEU A CA 1
ATOM 616 C C . LEU A 1 87 ? -15.158 14.287 18.840 1.00 97.00 87 LEU A C 1
ATOM 618 O O . LEU A 1 87 ? -16.138 14.448 19.562 1.00 97.00 87 LEU A O 1
ATOM 622 N N . GLY A 1 88 ? -14.627 15.274 18.124 1.00 95.88 88 GLY A N 1
ATOM 623 C CA . GLY A 1 88 ? -15.260 16.582 18.008 1.00 95.88 88 GLY A CA 1
ATOM 624 C C . GLY A 1 88 ? -16.527 16.511 17.156 1.00 95.88 88 GLY A C 1
ATOM 625 O O . GLY A 1 88 ? -16.672 15.627 16.309 1.00 95.88 88 GLY A O 1
ATOM 626 N N . GLU A 1 89 ? -17.424 17.482 17.339 1.00 92.94 89 GLU A N 1
ATOM 627 C CA . GLU A 1 89 ? -18.774 17.519 16.748 1.00 92.94 89 GLU A CA 1
ATOM 628 C C . GLU A 1 89 ? -18.811 17.157 15.250 1.00 92.94 89 GLU A C 1
ATOM 630 O O . GLU A 1 89 ? -19.578 16.289 14.831 1.00 92.94 89 GLU A O 1
ATOM 635 N N . GLN A 1 90 ? -17.939 17.771 14.440 1.00 91.31 90 GLN A N 1
ATOM 636 C CA . GLN A 1 90 ? -17.905 17.545 12.992 1.00 91.31 90 GLN A CA 1
ATOM 637 C C . GLN A 1 90 ? -17.511 16.109 12.620 1.00 91.31 90 GLN A C 1
ATOM 639 O O . GLN A 1 90 ? -18.105 15.527 11.715 1.00 91.31 90 GLN A O 1
ATOM 644 N N . LEU A 1 91 ? -16.520 15.527 13.301 1.00 94.38 91 LEU A N 1
ATOM 645 C CA . LEU A 1 91 ? -16.092 14.149 13.050 1.00 94.38 91 LEU A CA 1
ATOM 646 C C . LEU A 1 91 ? -17.146 13.156 13.562 1.00 94.38 91 LEU A C 1
ATOM 648 O O . LEU A 1 91 ? -17.510 12.226 12.841 1.00 94.38 91 LEU A O 1
ATOM 652 N N . GLY A 1 92 ? -17.698 13.400 14.754 1.00 94.38 92 GLY A N 1
ATOM 653 C CA . GLY A 1 92 ? -18.777 12.595 15.327 1.00 94.38 92 GLY A CA 1
ATOM 654 C C . GLY A 1 92 ? -20.017 12.532 14.428 1.00 94.38 92 GLY A C 1
ATOM 655 O O . GLY A 1 92 ? -20.616 11.470 14.282 1.00 94.38 92 GLY A O 1
ATOM 656 N N . ALA A 1 93 ? -20.359 13.626 13.739 1.00 92.75 93 ALA A N 1
ATOM 657 C CA . ALA A 1 93 ? -21.458 13.648 12.773 1.00 92.75 93 ALA A CA 1
ATOM 658 C C . ALA A 1 93 ? -21.181 12.825 11.495 1.00 92.75 93 ALA A C 1
ATOM 660 O O . ALA A 1 93 ? -22.119 12.346 10.855 1.00 92.75 93 ALA A O 1
ATOM 661 N N . LEU A 1 94 ? -19.912 12.642 11.110 1.00 94.00 94 LEU A N 1
ATOM 662 C CA . LEU A 1 94 ? -19.529 11.907 9.897 1.00 94.00 94 LEU A CA 1
ATOM 663 C C . LEU A 1 94 ? -19.514 10.390 10.100 1.00 94.00 94 LEU A C 1
ATOM 665 O O . LEU A 1 94 ? -19.894 9.653 9.188 1.00 94.00 94 LEU A O 1
ATOM 669 N N . VAL A 1 95 ? -19.097 9.914 11.276 1.00 94.12 95 VAL A N 1
ATOM 670 C CA . VAL A 1 95 ? -18.919 8.478 11.562 1.00 94.12 95 VAL A CA 1
ATOM 671 C C . VAL A 1 95 ? -20.184 7.644 11.276 1.00 94.12 95 VAL A C 1
ATOM 673 O O . VAL A 1 95 ? -20.070 6.657 10.540 1.00 94.12 95 VAL A O 1
ATOM 676 N N . PRO A 1 96 ? -21.397 8.014 11.747 1.00 92.88 96 PRO A N 1
ATOM 677 C CA . PRO A 1 96 ? -22.613 7.250 11.465 1.00 92.88 96 PRO A CA 1
ATOM 678 C C . PRO A 1 96 ? -22.917 7.123 9.970 1.00 92.88 96 PRO A C 1
ATOM 680 O O . PRO A 1 96 ? -23.313 6.053 9.508 1.00 92.88 96 PRO A O 1
ATOM 683 N N . GLU A 1 97 ? -22.692 8.186 9.198 1.00 92.56 97 GLU A N 1
ATOM 684 C CA . GLU A 1 97 ? -22.968 8.199 7.762 1.00 92.56 97 GLU A CA 1
ATOM 685 C C . GLU A 1 97 ? -21.937 7.376 6.977 1.00 92.56 97 GLU A C 1
ATOM 687 O O . GLU A 1 97 ? -22.294 6.627 6.064 1.00 92.56 97 GLU A O 1
ATOM 692 N N . LEU A 1 98 ? -20.658 7.439 7.360 1.00 94.00 98 LEU A N 1
ATOM 693 C CA . LEU A 1 98 ? -19.618 6.585 6.781 1.00 94.00 98 LEU A CA 1
ATOM 694 C C . LEU A 1 98 ? -19.883 5.102 7.077 1.00 94.00 98 LEU A C 1
ATOM 696 O O . LEU A 1 98 ? -19.734 4.262 6.185 1.00 94.00 98 LEU A O 1
ATOM 700 N N . ARG A 1 99 ? -20.356 4.781 8.288 1.00 91.88 99 ARG A N 1
ATOM 701 C CA . ARG A 1 99 ? -20.788 3.427 8.667 1.00 91.88 99 ARG A CA 1
ATOM 702 C C . ARG A 1 99 ? -22.017 2.972 7.874 1.00 91.88 99 ARG A C 1
ATOM 704 O O . ARG A 1 99 ? -22.071 1.816 7.441 1.00 91.88 99 ARG A O 1
ATOM 711 N N . ALA A 1 100 ? -23.005 3.849 7.685 1.00 91.62 100 ALA A N 1
ATOM 712 C CA . ALA A 1 100 ? -24.228 3.547 6.940 1.00 91.62 100 ALA A CA 1
ATOM 713 C C . ALA A 1 100 ? -23.939 3.252 5.461 1.00 91.62 100 ALA A C 1
ATOM 715 O O . ALA A 1 100 ? -24.547 2.358 4.877 1.00 91.62 100 ALA A O 1
ATOM 716 N N . ARG A 1 101 ? -22.951 3.943 4.880 1.00 91.81 101 ARG A N 1
ATOM 717 C CA . ARG A 1 101 ? -22.472 3.716 3.508 1.00 91.81 101 ARG A CA 1
ATOM 718 C C . ARG A 1 101 ? -21.503 2.538 3.364 1.00 91.81 101 ARG A C 1
ATOM 720 O O . ARG A 1 101 ? -21.080 2.261 2.246 1.00 91.81 101 ARG A O 1
ATOM 727 N N . GLY A 1 102 ? -21.130 1.872 4.461 1.00 90.94 102 GLY A N 1
ATOM 728 C CA . GLY A 1 102 ? -20.158 0.772 4.450 1.00 90.94 102 GLY A CA 1
ATOM 729 C C . GLY A 1 102 ? -18.733 1.207 4.093 1.00 90.94 102 GLY A C 1
ATOM 730 O O . GLY A 1 102 ? -17.954 0.395 3.612 1.00 90.94 102 GLY A O 1
ATOM 731 N N . LEU A 1 103 ? -18.412 2.490 4.282 1.00 92.12 103 LEU A N 1
ATOM 732 C CA . LEU A 1 103 ? -17.106 3.066 3.961 1.00 92.12 103 LEU A CA 1
ATOM 733 C C . LEU A 1 103 ? -16.120 2.974 5.127 1.00 92.12 103 LEU A C 1
ATOM 735 O O . LEU A 1 103 ? -14.917 2.870 4.905 1.00 92.12 103 LEU A O 1
ATOM 739 N N . LEU A 1 104 ? -16.632 3.040 6.357 1.00 93.94 104 LEU A N 1
ATOM 740 C CA . LEU A 1 104 ? -15.841 2.877 7.570 1.00 93.94 104 LEU A CA 1
ATOM 741 C C . LEU A 1 104 ? -15.818 1.401 7.967 1.00 93.94 104 LEU A C 1
ATOM 743 O O . LEU A 1 104 ? -16.862 0.737 7.959 1.00 93.94 104 LEU A O 1
ATOM 747 N N . ARG A 1 105 ? -14.634 0.903 8.325 1.00 90.62 105 ARG A N 1
ATOM 748 C CA . ARG A 1 105 ? -14.421 -0.444 8.841 1.00 90.62 105 ARG A CA 1
ATOM 749 C C . ARG A 1 105 ? -15.359 -0.653 10.016 1.00 90.62 105 ARG A C 1
ATOM 751 O O . ARG A 1 105 ? -15.358 0.132 10.961 1.00 90.62 105 ARG A O 1
ATOM 758 N N . ARG A 1 106 ? -16.113 -1.747 9.950 1.00 87.25 106 ARG A N 1
ATOM 759 C CA . ARG A 1 106 ? -16.830 -2.263 11.107 1.00 87.25 106 ARG A CA 1
ATOM 760 C C . ARG A 1 106 ? -15.903 -3.174 11.868 1.00 87.25 106 ARG A C 1
ATOM 762 O O . ARG A 1 106 ? -15.355 -4.108 11.278 1.00 87.25 106 ARG A O 1
ATOM 769 N N . ARG A 1 107 ? -15.747 -2.924 13.161 1.00 77.75 107 ARG A N 1
ATOM 770 C CA . ARG A 1 107 ? -15.083 -3.897 14.019 1.00 77.75 107 ARG A CA 1
ATOM 771 C C . ARG A 1 107 ? -15.940 -5.161 14.049 1.00 77.75 107 ARG A C 1
ATOM 773 O O . ARG A 1 107 ? -17.027 -5.173 14.621 1.00 77.75 107 ARG A O 1
ATOM 780 N N . ALA A 1 108 ? -15.476 -6.213 13.379 1.00 65.06 108 ALA A N 1
ATOM 781 C CA . ALA A 1 108 ? -16.033 -7.535 13.590 1.00 65.06 108 ALA A CA 1
ATOM 782 C C . ALA A 1 108 ? -15.690 -7.943 15.025 1.00 65.06 108 ALA A C 1
ATOM 784 O O . ALA A 1 108 ? -14.528 -7.882 15.432 1.00 65.06 108 ALA A O 1
ATOM 785 N N . GLU A 1 109 ? -16.690 -8.356 15.803 1.00 55.50 109 GLU A N 1
ATOM 786 C CA . GLU A 1 109 ? -16.406 -9.214 16.946 1.00 55.50 109 GLU A CA 1
ATOM 787 C C . GLU A 1 109 ? -15.720 -10.442 16.351 1.00 55.50 109 GLU A C 1
ATOM 789 O O . GLU A 1 109 ? -16.311 -11.117 15.509 1.00 55.50 109 GLU A O 1
ATOM 794 N N . LEU A 1 110 ? -14.453 -10.675 16.697 1.00 50.53 110 LEU A N 1
ATOM 795 C CA . LEU A 1 110 ? -13.729 -11.887 16.327 1.00 50.53 110 LEU A CA 1
ATOM 796 C C . LEU A 1 110 ? -14.494 -13.079 16.917 1.00 50.53 110 LEU A C 1
ATOM 798 O O . LEU A 1 110 ? -14.208 -13.546 18.018 1.00 50.53 110 LEU A O 1
ATOM 802 N N . THR A 1 111 ? -15.525 -13.550 16.222 1.00 47.16 111 THR A N 1
ATOM 803 C CA . THR A 1 111 ? -16.210 -14.785 16.571 1.00 47.16 111 THR A CA 1
ATOM 804 C C . THR A 1 111 ? -15.185 -15.885 16.363 1.00 47.16 111 THR A C 1
ATOM 806 O O . THR A 1 111 ? -14.598 -15.964 15.283 1.00 47.16 111 THR A O 1
ATOM 809 N N . GLY A 1 112 ? -14.906 -16.661 17.414 1.00 55.72 112 GLY A N 1
ATOM 810 C CA . GLY A 1 112 ? -13.813 -17.635 17.428 1.00 55.72 112 GLY A CA 1
ATOM 811 C C . GLY A 1 112 ? -13.759 -18.492 16.162 1.00 55.72 112 GLY A C 1
ATOM 812 O O . GLY A 1 112 ? -14.803 -18.800 15.582 1.00 55.72 112 GLY A O 1
ATOM 813 N N . ARG A 1 113 ? -12.535 -18.860 15.744 1.00 64.06 113 ARG A N 1
ATOM 814 C CA . ARG A 1 113 ? -12.283 -19.674 14.543 1.00 64.06 113 ARG A CA 1
ATOM 815 C C . ARG A 1 113 ? -13.303 -20.805 14.451 1.00 64.06 113 ARG A C 1
ATOM 817 O O . ARG A 1 113 ? -13.417 -21.614 15.377 1.00 64.06 113 ARG A O 1
ATOM 824 N N . GLN A 1 114 ? -14.009 -20.888 13.328 1.00 65.75 114 GLN A N 1
ATOM 825 C CA . GLN A 1 114 ? -14.820 -22.067 13.074 1.00 65.75 114 GLN A CA 1
ATOM 826 C C . GLN A 1 114 ? -13.909 -23.269 12.815 1.00 65.75 114 GLN A C 1
ATOM 828 O O . GLN A 1 114 ? -12.800 -23.137 12.293 1.00 65.75 114 GLN A O 1
ATOM 833 N N . SER A 1 115 ? -14.367 -24.460 13.201 1.00 61.47 115 SER A N 1
ATOM 834 C CA . SER A 1 115 ? -13.624 -25.695 12.950 1.00 61.47 115 SER A CA 1
ATOM 835 C C . SER A 1 115 ? -13.398 -25.862 11.443 1.00 61.47 115 SER A C 1
ATOM 837 O O . SER A 1 115 ? -14.357 -25.882 10.675 1.00 61.47 115 SER A O 1
ATOM 839 N N . GLY A 1 116 ? -12.132 -25.942 11.026 1.00 70.12 116 GLY A N 1
ATOM 840 C CA . GLY A 1 116 ? -11.736 -26.092 9.622 1.00 70.12 116 GLY A CA 1
ATOM 841 C C . GLY A 1 116 ? -11.397 -24.797 8.870 1.00 70.12 116 GLY A C 1
ATOM 842 O O . GLY A 1 116 ? -10.972 -24.897 7.723 1.00 70.12 116 GLY A O 1
ATOM 843 N N . GLN A 1 117 ? -11.532 -23.609 9.479 1.00 80.06 117 GLN A N 1
ATOM 844 C CA . GLN A 1 117 ? -11.027 -22.360 8.882 1.00 80.06 117 GLN A CA 1
ATOM 845 C C . GLN A 1 117 ? -9.502 -22.274 8.971 1.00 80.06 117 GLN A C 1
ATOM 847 O O . GLN A 1 117 ? -8.919 -22.551 10.025 1.00 80.06 117 GLN A O 1
ATOM 852 N N . ARG A 1 118 ? -8.865 -21.841 7.878 1.00 88.81 118 ARG A N 1
ATOM 853 C CA . ARG A 1 118 ? -7.431 -21.525 7.857 1.00 88.81 118 ARG A CA 1
ATOM 854 C C . ARG A 1 118 ? -7.237 -20.063 8.222 1.00 88.81 118 ARG A C 1
ATOM 856 O O . ARG A 1 118 ? -8.116 -19.250 7.988 1.00 88.81 118 ARG A O 1
ATOM 863 N N . VAL A 1 119 ? -6.085 -19.703 8.774 1.00 93.00 119 VAL A N 1
ATOM 864 C CA . VAL A 1 119 ? -5.682 -18.294 8.854 1.00 93.00 119 VAL A CA 1
ATOM 865 C C . VAL A 1 119 ? -4.878 -17.926 7.633 1.00 93.00 119 VAL A C 1
ATOM 867 O O . VAL A 1 119 ? -3.894 -18.591 7.313 1.00 93.00 119 VAL A O 1
ATOM 870 N N . VAL A 1 120 ? -5.264 -16.835 6.982 1.00 95.88 120 VAL A N 1
ATOM 871 C CA . VAL A 1 120 ? -4.443 -16.214 5.949 1.00 95.88 120 VAL A CA 1
ATOM 872 C C . VAL A 1 120 ? -3.488 -15.251 6.638 1.00 95.88 120 VAL A C 1
ATOM 874 O O . VAL A 1 120 ? -3.904 -14.233 7.186 1.00 95.88 120 VAL A O 1
ATOM 877 N N . LEU A 1 121 ? -2.201 -15.581 6.619 1.00 97.75 121 LEU A N 1
ATOM 878 C CA . LEU A 1 121 ? -1.131 -14.700 7.066 1.00 97.75 121 LEU A CA 1
ATOM 879 C C . LEU A 1 121 ? -0.545 -13.993 5.844 1.00 97.75 121 LEU A C 1
ATOM 881 O O . LEU A 1 121 ? 0.219 -14.599 5.096 1.00 97.75 121 LEU A O 1
ATOM 885 N N . ALA A 1 122 ? -0.882 -12.720 5.657 1.00 98.25 122 ALA A N 1
ATOM 886 C CA . ALA A 1 122 ? -0.266 -11.868 4.651 1.00 98.25 122 ALA A CA 1
ATOM 887 C C . ALA A 1 122 ? 0.881 -11.059 5.272 1.00 98.25 122 ALA A C 1
ATOM 889 O O . ALA A 1 122 ? 0.685 -10.342 6.254 1.00 98.25 122 ALA A O 1
ATOM 890 N N . VAL A 1 123 ? 2.083 -11.171 4.717 1.00 98.19 123 VAL A N 1
ATOM 891 C CA . VAL A 1 123 ? 3.290 -10.548 5.271 1.00 98.19 123 VAL A CA 1
ATOM 892 C C . VAL A 1 123 ? 4.061 -9.799 4.193 1.00 98.19 123 VAL A C 1
ATOM 894 O O . VAL A 1 123 ? 4.365 -10.353 3.135 1.00 98.19 123 VAL A O 1
ATOM 897 N N . ASP A 1 124 ? 4.370 -8.532 4.455 1.00 98.12 124 ASP A N 1
ATOM 898 C CA . ASP A 1 124 ? 5.303 -7.767 3.632 1.00 98.12 124 ASP A CA 1
ATOM 899 C C . ASP A 1 124 ? 6.775 -8.169 3.879 1.00 98.12 124 ASP A C 1
ATOM 901 O O . ASP A 1 124 ? 7.128 -8.845 4.853 1.00 98.12 124 ASP A O 1
ATOM 905 N N . LEU A 1 125 ? 7.653 -7.781 2.951 1.00 96.81 125 LEU A N 1
ATOM 906 C CA . LEU A 1 125 ? 9.082 -8.061 2.998 1.00 96.81 125 LEU A CA 1
ATOM 907 C C . LEU A 1 125 ? 9.893 -6.879 3.531 1.00 96.81 125 LEU A C 1
ATOM 909 O O . LEU A 1 125 ? 10.414 -6.948 4.646 1.00 96.81 125 LEU A O 1
ATOM 913 N N . ASP A 1 126 ? 10.043 -5.833 2.724 1.00 95.00 126 ASP A N 1
ATOM 914 C CA . ASP A 1 126 ? 11.019 -4.764 2.920 1.00 95.00 126 ASP A CA 1
ATOM 915 C C . ASP A 1 126 ? 10.622 -3.828 4.066 1.00 95.00 126 ASP A C 1
ATOM 917 O O . ASP A 1 126 ? 9.660 -3.077 3.983 1.00 95.00 126 ASP A O 1
ATOM 921 N N . GLY A 1 127 ? 11.395 -3.848 5.150 1.00 94.50 127 GLY A N 1
ATOM 922 C CA . GLY A 1 127 ? 11.093 -3.109 6.377 1.00 94.50 127 GLY A CA 1
ATOM 923 C C . GLY A 1 127 ? 10.088 -3.806 7.304 1.00 94.50 127 GLY A C 1
ATOM 924 O O . GLY A 1 127 ? 9.885 -3.338 8.424 1.00 94.50 127 GLY A O 1
ATOM 925 N N . THR A 1 128 ? 9.530 -4.952 6.894 1.00 97.06 128 THR A N 1
ATOM 926 C CA . THR A 1 128 ? 8.641 -5.786 7.722 1.00 97.06 128 THR A CA 1
ATOM 927 C C . THR A 1 128 ? 9.342 -7.049 8.221 1.00 97.06 128 THR A C 1
ATOM 929 O O . THR A 1 128 ? 9.428 -7.283 9.426 1.00 97.06 128 THR A O 1
ATOM 932 N N . THR A 1 129 ? 9.863 -7.874 7.313 1.00 96.25 129 THR A N 1
ATOM 933 C CA . THR A 1 129 ? 10.617 -9.097 7.650 1.00 96.25 129 THR A CA 1
ATOM 934 C C . THR A 1 129 ? 12.089 -9.011 7.261 1.00 96.25 129 THR A C 1
ATOM 936 O O . THR A 1 129 ? 12.909 -9.738 7.827 1.00 96.25 129 THR A O 1
ATOM 939 N N . VAL A 1 130 ? 12.429 -8.108 6.338 1.00 94.81 130 VAL A N 1
ATOM 940 C CA . VAL A 1 130 ? 13.768 -7.883 5.786 1.00 94.81 130 VAL A CA 1
ATOM 941 C C . VAL A 1 130 ? 14.177 -6.442 6.063 1.00 94.81 130 VAL A C 1
ATOM 943 O O . VAL A 1 130 ? 13.630 -5.520 5.469 1.00 94.81 130 VAL A O 1
ATOM 946 N N . PHE A 1 131 ? 15.143 -6.239 6.957 1.00 90.31 131 PHE A N 1
ATOM 947 C CA . PHE A 1 131 ? 15.557 -4.893 7.381 1.00 90.31 131 PHE A CA 1
ATOM 948 C C . PHE A 1 131 ? 16.810 -4.384 6.657 1.00 90.31 131 PHE A C 1
ATOM 950 O O . PHE A 1 131 ? 16.924 -3.189 6.414 1.00 90.31 131 PHE A O 1
ATOM 957 N N . ASP A 1 132 ? 17.701 -5.292 6.244 1.00 83.75 132 ASP A N 1
ATOM 958 C CA . ASP A 1 132 ? 18.995 -4.956 5.625 1.00 83.75 132 ASP A CA 1
ATOM 959 C C . ASP A 1 132 ? 19.040 -5.261 4.111 1.00 83.75 132 ASP A C 1
ATOM 961 O O . ASP A 1 132 ? 20.104 -5.293 3.499 1.00 83.75 132 ASP A O 1
ATOM 965 N N . GLY A 1 133 ? 17.887 -5.542 3.497 1.00 74.88 133 GLY A N 1
ATOM 966 C CA . GLY A 1 133 ? 17.745 -5.774 2.052 1.00 74.88 133 GLY A CA 1
ATOM 967 C C . GLY A 1 133 ? 18.191 -7.146 1.520 1.00 74.88 133 GLY A C 1
ATOM 968 O O . GLY A 1 133 ? 17.943 -7.425 0.347 1.00 74.88 133 GLY A O 1
ATOM 969 N N . ASP A 1 134 ? 18.796 -8.007 2.348 1.00 81.06 134 ASP A N 1
ATOM 970 C CA . ASP A 1 134 ? 19.377 -9.290 1.907 1.00 81.06 134 ASP A CA 1
ATOM 971 C C . ASP A 1 134 ? 18.456 -10.505 2.105 1.00 81.06 134 ASP A C 1
ATOM 973 O O . ASP A 1 134 ? 18.068 -11.165 1.145 1.00 81.06 134 ASP A O 1
ATOM 977 N N . ARG A 1 135 ? 18.082 -10.825 3.349 1.00 88.75 135 ARG A N 1
ATOM 978 C CA . ARG A 1 135 ? 17.177 -11.939 3.682 1.00 88.75 135 ARG A CA 1
ATOM 979 C C . ARG A 1 135 ? 16.340 -11.592 4.905 1.00 88.75 135 ARG A C 1
ATOM 981 O O . ARG A 1 135 ? 16.755 -10.729 5.685 1.00 88.75 135 ARG A O 1
ATOM 988 N N . PRO A 1 136 ? 15.200 -12.270 5.127 1.00 93.19 136 PRO A N 1
ATOM 989 C CA . PRO A 1 136 ? 14.530 -12.161 6.405 1.00 93.19 136 PRO A CA 1
ATOM 990 C C . PRO A 1 136 ? 15.461 -12.579 7.535 1.00 93.19 136 PRO A C 1
ATOM 992 O O . PRO A 1 136 ? 16.303 -13.468 7.374 1.00 93.19 136 PRO A O 1
ATOM 995 N N . GLY A 1 137 ? 15.289 -11.954 8.696 1.00 91.00 137 GLY A N 1
ATOM 996 C CA . GLY A 1 137 ? 16.068 -12.318 9.872 1.00 91.00 137 GLY A CA 1
ATOM 997 C C . GLY A 1 137 ? 15.916 -13.812 10.218 1.00 91.00 137 GLY A C 1
ATOM 998 O O . GLY A 1 137 ? 14.917 -14.454 9.861 1.00 91.00 137 GLY A O 1
ATOM 999 N N . PRO A 1 138 ? 16.915 -14.424 10.875 1.00 94.12 138 PRO A N 1
ATOM 1000 C CA . PRO A 1 138 ? 16.930 -15.867 11.100 1.00 94.12 138 PRO A CA 1
ATOM 1001 C C . PRO A 1 138 ? 15.759 -16.350 11.964 1.00 94.12 138 PRO A C 1
ATOM 1003 O O . PRO A 1 138 ? 15.253 -17.450 11.736 1.00 94.12 138 PRO A O 1
ATOM 1006 N N . ARG A 1 139 ? 15.288 -15.553 12.936 1.00 96.94 139 ARG A N 1
ATOM 1007 C CA . ARG A 1 139 ? 14.142 -15.940 13.775 1.00 96.94 139 ARG A CA 1
ATOM 1008 C C . ARG A 1 139 ? 12.838 -15.838 13.004 1.00 96.94 139 ARG A C 1
ATOM 1010 O O . ARG A 1 139 ? 12.018 -16.746 13.111 1.00 96.94 139 ARG A O 1
ATOM 1017 N N . VAL A 1 140 ? 12.655 -14.780 12.216 1.00 96.94 140 VAL A N 1
ATOM 1018 C CA . VAL A 1 140 ? 11.504 -14.647 11.316 1.00 96.94 140 VAL A CA 1
ATOM 1019 C C . VAL A 1 140 ? 11.475 -15.802 10.318 1.00 96.94 140 VAL A C 1
ATOM 1021 O O . VAL A 1 140 ? 10.445 -16.454 10.182 1.00 96.94 140 VAL A O 1
ATOM 1024 N N . THR A 1 141 ? 12.611 -16.127 9.696 1.00 95.94 141 THR A N 1
ATOM 1025 C CA . THR A 1 141 ? 12.734 -17.250 8.752 1.00 95.94 141 THR A CA 1
ATOM 1026 C C . THR A 1 141 ? 12.335 -18.578 9.394 1.00 95.94 141 THR A C 1
ATOM 1028 O O . THR A 1 141 ? 11.575 -19.344 8.798 1.00 95.94 141 THR A O 1
ATOM 1031 N N . ALA A 1 142 ? 12.799 -18.848 10.619 1.00 96.88 142 ALA A N 1
ATOM 1032 C CA . ALA A 1 142 ? 12.427 -20.056 11.353 1.00 96.88 142 ALA A CA 1
ATOM 1033 C C . ALA A 1 142 ? 10.911 -20.124 11.600 1.00 96.88 142 ALA A C 1
ATOM 1035 O O . ALA A 1 142 ? 10.289 -21.144 11.316 1.00 96.88 142 ALA A O 1
ATOM 1036 N N . VAL A 1 143 ? 10.300 -19.021 12.048 1.00 97.56 143 VAL A N 1
ATOM 1037 C CA . VAL A 1 143 ? 8.849 -18.957 12.282 1.00 97.56 143 VAL A CA 1
ATOM 1038 C C . VAL A 1 143 ? 8.058 -19.139 10.993 1.00 97.56 143 VAL A C 1
ATOM 1040 O O . VAL A 1 143 ? 7.121 -19.926 10.977 1.00 97.56 143 VAL A O 1
ATOM 1043 N N . LEU A 1 144 ? 8.424 -18.449 9.911 1.00 96.81 144 LEU A N 1
ATOM 1044 C CA . LEU A 1 144 ? 7.738 -18.597 8.627 1.00 96.81 144 LEU A CA 1
ATOM 1045 C C . LEU A 1 144 ? 7.839 -20.034 8.112 1.00 96.81 144 LEU A C 1
ATOM 1047 O O . LEU A 1 144 ? 6.839 -20.585 7.673 1.00 96.81 144 LEU A O 1
ATOM 1051 N N . THR A 1 145 ? 9.010 -20.663 8.238 1.00 96.31 145 THR A N 1
ATOM 1052 C CA . THR A 1 145 ? 9.195 -22.070 7.854 1.00 96.31 145 THR A CA 1
ATOM 1053 C C . THR A 1 145 ? 8.265 -22.986 8.649 1.00 96.31 145 THR A C 1
ATOM 1055 O O . THR A 1 145 ? 7.598 -23.824 8.057 1.00 96.31 145 THR A O 1
ATOM 1058 N N . GLU A 1 146 ? 8.160 -22.795 9.966 1.00 96.56 146 GLU A N 1
ATOM 1059 C CA . GLU A 1 146 ? 7.235 -23.562 10.811 1.00 96.56 146 GLU A CA 1
ATOM 1060 C C . GLU A 1 146 ? 5.762 -23.320 10.447 1.00 96.56 146 GLU A C 1
ATOM 1062 O O . GLU A 1 146 ? 4.973 -24.261 10.418 1.00 96.56 146 GLU A O 1
ATOM 1067 N N . LEU A 1 147 ? 5.376 -22.071 10.166 1.00 96.00 147 LEU A N 1
ATOM 1068 C CA . LEU A 1 147 ? 3.999 -21.724 9.803 1.00 96.00 147 LEU A CA 1
ATOM 1069 C C . LEU A 1 147 ? 3.593 -22.295 8.443 1.00 96.00 147 LEU A C 1
ATOM 1071 O O . LEU A 1 147 ? 2.433 -22.647 8.270 1.00 96.00 147 LEU A O 1
ATOM 1075 N N . VAL A 1 148 ? 4.528 -22.427 7.503 1.00 95.56 148 VAL A N 1
ATOM 1076 C CA . VAL A 1 148 ? 4.271 -23.035 6.188 1.00 95.56 148 VAL A CA 1
ATOM 1077 C C . VAL A 1 148 ? 4.000 -24.541 6.279 1.00 95.56 148 VAL A C 1
ATOM 1079 O O . VAL A 1 148 ? 3.315 -25.083 5.418 1.00 95.56 148 VAL A O 1
ATOM 1082 N N . GLU A 1 149 ? 4.477 -25.229 7.323 1.00 95.44 149 GLU A N 1
ATOM 1083 C CA . GLU A 1 149 ? 4.149 -26.650 7.551 1.00 95.44 149 GLU A CA 1
ATOM 1084 C C . GLU A 1 149 ? 2.732 -26.864 8.104 1.00 95.44 149 GLU A C 1
ATOM 1086 O O . GLU A 1 149 ? 2.252 -27.997 8.178 1.00 95.44 149 GLU A O 1
ATOM 1091 N N . ARG A 1 150 ? 2.061 -25.801 8.555 1.00 93.88 150 ARG A N 1
ATOM 1092 C CA . ARG A 1 150 ? 0.761 -25.907 9.213 1.00 93.88 150 ARG A CA 1
ATOM 1093 C C . ARG A 1 150 ? -0.375 -25.890 8.200 1.00 93.88 150 ARG A C 1
ATOM 1095 O O . ARG A 1 150 ? -0.592 -24.902 7.512 1.00 93.88 150 ARG A O 1
ATOM 1102 N N . GLU A 1 151 ? -1.196 -26.937 8.200 1.00 91.44 151 GLU A N 1
ATOM 1103 C CA . GLU A 1 151 ? -2.377 -27.016 7.326 1.00 91.44 151 GLU A CA 1
ATOM 1104 C C . GLU A 1 151 ? -3.473 -25.990 7.661 1.00 91.44 151 GLU A C 1
ATOM 1106 O O . GLU A 1 151 ? -4.344 -25.724 6.827 1.00 91.44 151 GLU A O 1
ATOM 1111 N N . ASP A 1 152 ? -3.454 -25.424 8.872 1.00 91.75 152 ASP A N 1
ATOM 1112 C CA . ASP A 1 152 ? -4.392 -24.397 9.331 1.00 91.75 152 ASP A CA 1
ATOM 1113 C C . ASP A 1 152 ? -3.910 -22.963 9.047 1.00 91.75 152 ASP A C 1
ATOM 1115 O O . ASP A 1 152 ? -4.554 -22.004 9.475 1.00 91.75 152 ASP A O 1
ATOM 1119 N N . VAL A 1 153 ? -2.798 -22.799 8.321 1.00 94.56 153 VAL A N 1
ATOM 1120 C CA . VAL A 1 153 ? -2.211 -21.500 7.976 1.00 94.56 153 VAL A CA 1
ATOM 1121 C C . VAL A 1 153 ? -1.900 -21.447 6.485 1.00 94.56 153 VAL A C 1
ATOM 1123 O O . VAL A 1 153 ? -1.260 -22.330 5.928 1.00 94.56 153 VAL A O 1
ATOM 1126 N N . ARG A 1 154 ? -2.326 -20.372 5.827 1.00 95.12 154 ARG A N 1
ATOM 1127 C CA . ARG A 1 154 ? -1.931 -20.034 4.462 1.00 95.12 154 ARG A CA 1
ATOM 1128 C C . ARG A 1 154 ? -1.043 -18.800 4.510 1.00 95.12 154 ARG A C 1
ATOM 1130 O O . ARG A 1 154 ? -1.516 -17.717 4.847 1.00 95.12 154 ARG A O 1
ATOM 1137 N N . VAL A 1 155 ? 0.236 -18.962 4.186 1.00 97.38 155 VAL A N 1
ATOM 1138 C CA . VAL A 1 155 ? 1.192 -17.849 4.154 1.00 97.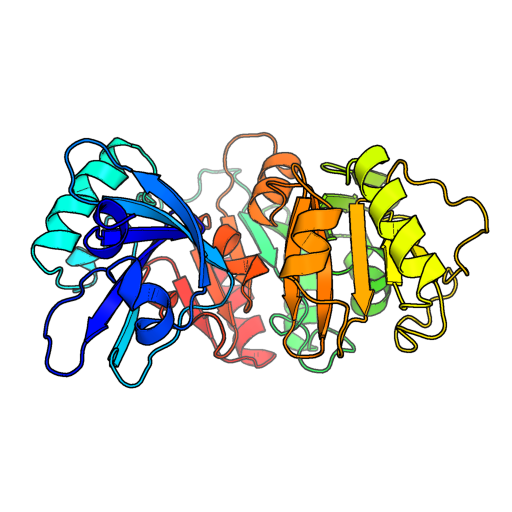38 155 VAL A CA 1
ATOM 1139 C C . VAL A 1 155 ? 1.191 -17.209 2.769 1.00 97.38 155 VAL A C 1
ATOM 1141 O O . VAL A 1 155 ? 1.392 -17.885 1.760 1.00 97.38 155 VAL A O 1
ATOM 1144 N N . VAL A 1 156 ? 0.986 -15.894 2.737 1.00 98.19 156 VAL A N 1
ATOM 1145 C CA . VAL A 1 156 ? 1.027 -15.057 1.539 1.00 98.19 156 VAL A CA 1
ATOM 1146 C C . VAL A 1 156 ? 2.076 -13.971 1.743 1.00 98.19 156 VAL A C 1
ATOM 1148 O O . VAL A 1 156 ? 1.977 -13.157 2.656 1.00 98.19 156 VAL A O 1
ATOM 1151 N N . VAL A 1 157 ? 3.079 -13.920 0.878 1.00 98.50 157 VAL A N 1
ATOM 1152 C CA . VAL A 1 157 ? 4.042 -12.818 0.835 1.00 98.50 157 VAL A CA 1
ATOM 1153 C C . VAL A 1 157 ? 3.471 -11.719 -0.054 1.00 98.50 157 VAL A C 1
ATOM 1155 O O . VAL A 1 157 ? 3.286 -11.941 -1.247 1.00 98.50 157 VAL A O 1
ATOM 1158 N N . ALA A 1 158 ? 3.188 -10.540 0.502 1.00 98.31 158 ALA A N 1
ATOM 1159 C CA . ALA A 1 158 ? 2.549 -9.431 -0.207 1.00 98.31 158 ALA A CA 1
ATOM 1160 C C . ALA A 1 158 ? 3.495 -8.227 -0.327 1.00 98.31 158 ALA A C 1
ATOM 1162 O O . ALA A 1 158 ? 3.742 -7.532 0.651 1.00 98.31 158 ALA A O 1
ATOM 1163 N N . THR A 1 159 ? 4.018 -7.949 -1.525 1.00 97.25 159 THR A N 1
ATOM 1164 C CA . THR A 1 159 ? 5.164 -7.036 -1.714 1.00 97.25 159 THR A CA 1
ATOM 1165 C C . THR A 1 159 ? 5.100 -6.234 -3.023 1.00 97.25 159 THR A C 1
ATOM 1167 O O . THR A 1 159 ? 4.422 -6.608 -3.985 1.00 97.25 159 THR A O 1
ATOM 1170 N N . SER A 1 160 ? 5.830 -5.116 -3.083 1.00 93.94 160 SER A N 1
ATOM 1171 C CA . SER A 1 160 ? 6.060 -4.346 -4.316 1.00 93.94 160 SER A CA 1
ATOM 1172 C C . SER A 1 160 ? 7.056 -5.026 -5.266 1.00 93.94 160 SER A C 1
ATOM 1174 O O . SER A 1 160 ? 7.052 -4.734 -6.472 1.00 93.94 160 SER A O 1
ATOM 1176 N N . ARG A 1 161 ? 7.887 -5.945 -4.746 1.00 94.88 161 ARG A N 1
ATOM 1177 C CA . ARG A 1 161 ? 8.868 -6.717 -5.520 1.00 94.88 161 ARG A CA 1
ATOM 1178 C C . ARG A 1 161 ? 8.183 -7.581 -6.579 1.00 94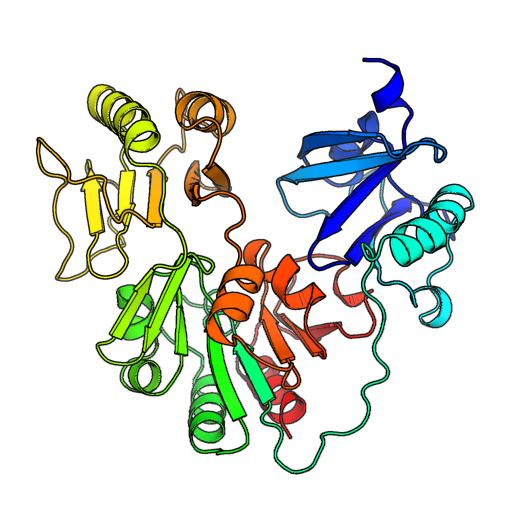.88 161 ARG A C 1
ATOM 1180 O O . ARG A 1 161 ? 7.060 -8.053 -6.400 1.00 94.88 161 ARG A O 1
ATOM 1187 N N . ALA A 1 162 ? 8.892 -7.815 -7.679 1.00 95.56 162 ALA A N 1
ATOM 1188 C CA . ALA A 1 162 ? 8.542 -8.844 -8.652 1.00 95.56 162 ALA A CA 1
ATOM 1189 C C . ALA A 1 162 ? 8.928 -10.243 -8.127 1.00 95.56 162 ALA A C 1
ATOM 1191 O O . ALA A 1 162 ? 9.830 -10.339 -7.286 1.00 95.56 162 ALA A O 1
ATOM 1192 N N . PRO A 1 163 ? 8.333 -11.335 -8.651 1.00 96.00 163 PRO A N 1
ATOM 1193 C CA . PRO A 1 163 ? 8.614 -12.699 -8.197 1.00 96.00 163 PRO A CA 1
ATOM 1194 C C . PRO A 1 163 ? 10.105 -13.044 -8.139 1.00 96.00 163 PRO A C 1
ATOM 1196 O O . PRO A 1 163 ? 10.550 -13.679 -7.187 1.00 96.00 163 PRO A O 1
ATOM 1199 N N . ARG A 1 164 ? 10.901 -12.577 -9.112 1.00 94.88 164 ARG A N 1
ATOM 1200 C CA . ARG A 1 164 ? 12.360 -12.783 -9.132 1.00 94.88 164 ARG A CA 1
ATOM 1201 C C . ARG A 1 164 ? 13.046 -12.252 -7.873 1.00 94.88 164 ARG A C 1
ATOM 1203 O O . ARG A 1 164 ? 13.787 -12.984 -7.228 1.00 94.88 164 ARG A O 1
ATOM 1210 N N . GLY A 1 165 ? 12.719 -11.024 -7.470 1.00 94.19 165 GLY A N 1
ATOM 1211 C CA . GLY A 1 165 ? 13.299 -10.384 -6.293 1.00 94.19 165 GLY A CA 1
ATOM 1212 C C . GLY A 1 165 ? 12.873 -11.051 -4.987 1.00 94.19 165 GLY A C 1
ATOM 1213 O O . GLY A 1 165 ? 13.638 -11.037 -4.027 1.00 94.19 165 GLY A O 1
ATOM 1214 N N . VAL A 1 166 ? 11.685 -11.662 -4.952 1.00 95.75 166 VAL A N 1
ATOM 1215 C CA . VAL A 1 166 ? 11.223 -12.451 -3.801 1.00 95.75 166 VAL A CA 1
ATOM 1216 C C . VAL A 1 166 ? 11.947 -13.793 -3.726 1.00 95.75 166 VAL A C 1
ATOM 1218 O O . VAL A 1 166 ? 12.421 -14.168 -2.657 1.00 95.75 166 VAL A O 1
ATOM 1221 N N . ARG A 1 167 ? 12.105 -14.494 -4.855 1.00 94.56 167 ARG A N 1
ATOM 1222 C CA . ARG A 1 167 ? 12.841 -15.767 -4.916 1.00 94.56 167 ARG A CA 1
ATOM 1223 C C . ARG A 1 167 ? 14.313 -15.607 -4.546 1.00 94.56 167 ARG A C 1
ATOM 1225 O O . ARG A 1 167 ? 14.837 -16.440 -3.814 1.00 94.56 167 ARG A O 1
ATOM 1232 N N . THR A 1 168 ? 14.969 -14.527 -4.977 1.00 92.75 168 THR A N 1
ATOM 1233 C CA . THR A 1 168 ? 16.343 -14.209 -4.549 1.00 92.75 168 THR A CA 1
ATOM 1234 C C . THR A 1 168 ? 16.444 -14.054 -3.028 1.00 92.75 168 THR A C 1
ATOM 1236 O O . THR A 1 168 ? 17.397 -14.543 -2.427 1.00 92.75 168 THR A O 1
ATOM 1239 N N . LEU A 1 169 ? 15.447 -13.413 -2.415 1.00 93.56 169 LEU A N 1
ATOM 1240 C CA . LEU A 1 169 ? 15.419 -13.079 -0.991 1.00 93.56 169 LEU A CA 1
ATOM 1241 C C . LEU A 1 169 ? 15.079 -14.288 -0.101 1.00 93.56 169 LEU A C 1
ATOM 1243 O O . LEU A 1 169 ? 15.717 -14.521 0.924 1.00 93.56 169 LEU A O 1
ATOM 1247 N N . LEU A 1 170 ? 14.053 -15.055 -0.481 1.00 95.12 170 LEU A N 1
ATOM 1248 C CA . LEU A 1 170 ? 13.492 -16.140 0.333 1.00 95.12 170 LEU A CA 1
ATOM 1249 C C . LEU A 1 170 ? 14.037 -17.527 -0.036 1.00 95.12 170 LEU A C 1
ATOM 1251 O O . LEU A 1 170 ? 13.879 -18.478 0.733 1.00 95.12 170 LEU A O 1
ATOM 1255 N N . GLY A 1 171 ? 14.669 -17.669 -1.204 1.00 93.50 171 GLY A N 1
ATOM 1256 C CA . GLY A 1 171 ? 15.187 -18.943 -1.689 1.00 93.50 171 GLY A CA 1
ATOM 1257 C C . GLY A 1 171 ? 14.098 -20.029 -1.723 1.00 93.50 171 GLY A C 1
ATOM 1258 O O . GLY A 1 171 ? 12.994 -19.759 -2.197 1.00 93.50 171 GLY A O 1
ATOM 1259 N N . PRO A 1 172 ? 14.361 -21.242 -1.193 1.00 93.56 172 PRO A N 1
ATOM 1260 C CA . PRO A 1 172 ? 13.402 -22.351 -1.219 1.00 93.56 172 PRO A CA 1
ATOM 1261 C C . PRO A 1 172 ? 12.046 -22.062 -0.563 1.00 93.56 172 PRO A C 1
ATOM 1263 O O . PRO A 1 172 ? 11.065 -22.718 -0.897 1.00 93.56 172 PRO A O 1
ATOM 1266 N N . LEU A 1 173 ? 11.968 -21.102 0.366 1.00 94.12 173 LEU A N 1
ATOM 1267 C CA . LEU A 1 173 ? 10.703 -20.750 1.014 1.00 94.12 173 LEU A CA 1
ATOM 1268 C C . LEU A 1 173 ? 9.712 -20.117 0.024 1.00 9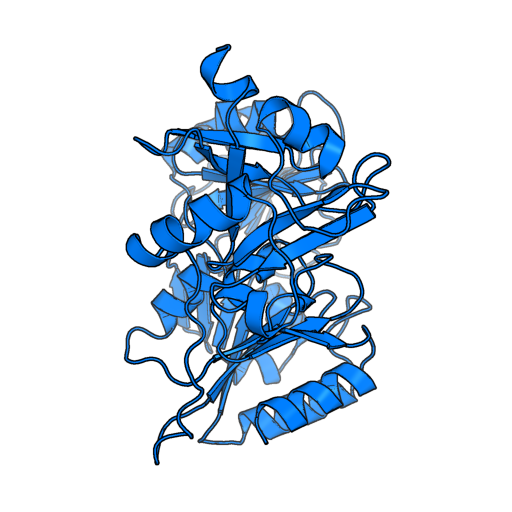4.12 173 LEU A C 1
ATOM 1270 O O . LEU A 1 173 ? 8.511 -20.327 0.169 1.00 94.12 173 LEU A O 1
ATOM 1274 N N . ALA A 1 174 ? 10.197 -19.400 -0.999 1.00 95.94 174 ALA A N 1
ATOM 1275 C CA . ALA A 1 174 ? 9.346 -18.766 -2.010 1.00 95.94 174 ALA A CA 1
ATOM 1276 C C . ALA A 1 174 ? 8.500 -19.773 -2.804 1.00 95.94 174 ALA A C 1
ATOM 1278 O O . ALA A 1 174 ? 7.413 -19.432 -3.251 1.00 95.94 174 ALA A O 1
ATOM 1279 N N . GLU A 1 175 ? 8.981 -21.007 -2.954 1.00 95.19 175 GLU A N 1
ATOM 1280 C CA . GLU A 1 175 ? 8.289 -22.069 -3.695 1.00 95.19 175 GLU A CA 1
ATOM 1281 C C . GLU A 1 175 ? 7.175 -22.739 -2.876 1.00 95.19 175 GLU A C 1
ATOM 1283 O O . GLU A 1 175 ? 6.476 -23.615 -3.373 1.00 95.19 175 GLU A O 1
ATOM 1288 N N . ARG A 1 176 ? 7.018 -22.356 -1.604 1.00 95.62 176 ARG A N 1
ATOM 1289 C CA . ARG A 1 176 ? 6.083 -22.982 -0.658 1.00 95.62 176 ARG A CA 1
ATOM 1290 C C . ARG A 1 176 ? 4.978 -22.048 -0.173 1.00 95.62 176 ARG A C 1
ATOM 1292 O O . ARG A 1 176 ? 4.184 -22.437 0.680 1.00 95.62 176 ARG A O 1
ATOM 1299 N N . VAL A 1 177 ? 4.973 -20.808 -0.647 1.00 96.94 177 VAL A N 1
ATOM 1300 C CA . VAL A 1 177 ? 4.054 -19.754 -0.211 1.00 96.94 177 VAL A CA 1
ATOM 1301 C C . VAL A 1 177 ? 3.459 -19.054 -1.420 1.00 96.94 177 VAL A C 1
ATOM 1303 O O . VAL A 1 177 ? 4.039 -19.050 -2.505 1.00 96.94 177 VAL A O 1
ATOM 1306 N N . ASP A 1 178 ? 2.302 -18.427 -1.239 1.00 97.88 178 ASP A N 1
ATOM 1307 C CA . ASP A 1 178 ? 1.742 -17.569 -2.275 1.00 97.88 178 ASP A CA 1
ATOM 1308 C C . ASP A 1 178 ? 2.536 -16.260 -2.360 1.00 97.88 178 ASP A C 1
ATOM 1310 O O . ASP A 1 178 ? 2.754 -15.591 -1.349 1.00 97.88 178 ASP A O 1
ATOM 1314 N N . LEU A 1 179 ? 2.928 -15.857 -3.569 1.00 98.44 179 LEU A N 1
ATOM 1315 C CA . LEU A 1 179 ? 3.620 -14.594 -3.818 1.00 98.44 179 LEU A CA 1
ATOM 1316 C C . LEU A 1 179 ? 2.651 -13.604 -4.458 1.00 98.44 179 LEU A C 1
ATOM 1318 O O . LEU A 1 179 ? 2.339 -13.699 -5.644 1.00 98.44 179 LEU A O 1
ATOM 1322 N N . LEU A 1 180 ? 2.177 -12.639 -3.682 1.00 98.12 180 LEU A N 1
ATOM 1323 C CA . LEU A 1 180 ? 1.401 -11.510 -4.171 1.00 98.12 180 LEU A CA 1
ATOM 1324 C C . LEU A 1 180 ? 2.349 -10.333 -4.451 1.00 98.12 180 LEU A C 1
ATOM 1326 O O . LEU A 1 180 ? 2.707 -9.554 -3.568 1.00 98.12 180 LEU A O 1
ATOM 1330 N N . CYS A 1 181 ? 2.788 -10.233 -5.699 1.00 97.56 181 CYS A N 1
ATOM 1331 C CA . CYS A 1 181 ? 3.868 -9.352 -6.131 1.00 97.56 181 CYS A CA 1
ATOM 1332 C C . CYS A 1 181 ? 3.357 -8.082 -6.821 1.00 97.56 181 CYS A C 1
ATOM 1334 O O . CYS A 1 181 ? 2.179 -7.958 -7.173 1.00 97.56 181 CYS A O 1
ATOM 1336 N N . CYS A 1 182 ? 4.274 -7.138 -7.057 1.00 96.06 182 CYS A N 1
ATOM 1337 C CA . CYS A 1 182 ? 4.003 -5.886 -7.769 1.00 96.06 182 CYS A CA 1
ATOM 1338 C C . CYS A 1 182 ? 2.778 -5.142 -7.200 1.00 96.06 182 CYS A C 1
ATOM 1340 O O . CYS A 1 182 ? 1.874 -4.755 -7.947 1.00 96.06 182 CYS A O 1
ATOM 1342 N N . ASN A 1 183 ? 2.739 -4.997 -5.869 1.00 94.31 183 ASN A N 1
ATOM 1343 C CA . ASN A 1 183 ? 1.661 -4.353 -5.110 1.00 94.31 183 ASN A CA 1
ATOM 1344 C C . ASN A 1 183 ? 0.277 -4.987 -5.333 1.00 94.31 183 ASN A C 1
ATOM 1346 O O . ASN A 1 183 ? -0.731 -4.297 -5.253 1.00 94.31 183 ASN A O 1
ATOM 1350 N N . GLY A 1 184 ? 0.214 -6.291 -5.620 1.00 95.81 184 GLY A N 1
ATOM 1351 C CA . GLY A 1 184 ? -1.044 -7.005 -5.857 1.00 95.81 184 GLY A CA 1
ATOM 1352 C C . GLY A 1 184 ? -1.457 -7.115 -7.322 1.00 95.81 184 GLY A C 1
ATOM 1353 O O . GLY A 1 184 ? -2.499 -7.698 -7.611 1.00 95.81 184 GLY A O 1
ATOM 1354 N N . SER A 1 185 ? -0.644 -6.620 -8.262 1.00 96.50 185 SER A N 1
ATOM 1355 C CA . SER A 1 185 ? -0.933 -6.750 -9.700 1.00 96.50 185 SER A CA 1
ATOM 1356 C C . SER A 1 185 ? -0.875 -8.194 -10.192 1.00 96.50 185 SER A C 1
ATOM 1358 O O . SER A 1 185 ? -1.482 -8.521 -11.214 1.00 96.50 185 SER A O 1
ATOM 1360 N N . LEU A 1 186 ? -0.111 -9.053 -9.516 1.00 96.38 186 LEU A N 1
ATOM 1361 C CA . LEU A 1 186 ? 0.051 -10.443 -9.913 1.00 96.38 186 LEU A CA 1
ATOM 1362 C C . LEU A 1 186 ? 0.251 -11.367 -8.720 1.00 96.38 186 LEU A C 1
ATOM 1364 O O . LEU A 1 186 ? 0.809 -10.987 -7.691 1.00 96.38 186 LEU A O 1
ATOM 1368 N N . HIS A 1 187 ? -0.155 -12.609 -8.924 1.00 97.81 187 HIS A N 1
ATOM 1369 C CA . HIS A 1 187 ? 0.098 -13.733 -8.044 1.00 97.81 187 HIS A CA 1
ATOM 1370 C C . HIS A 1 187 ? 1.034 -14.724 -8.732 1.00 97.81 187 HIS A C 1
ATOM 1372 O O . HIS A 1 187 ? 0.872 -15.018 -9.919 1.00 97.81 187 HIS A O 1
ATOM 1378 N N . ALA A 1 188 ? 2.006 -15.237 -7.989 1.00 97.38 188 ALA A N 1
ATOM 1379 C CA . ALA A 1 188 ? 2.844 -16.346 -8.402 1.00 97.38 188 ALA A CA 1
ATOM 1380 C C . ALA A 1 188 ? 2.875 -17.423 -7.313 1.00 97.38 188 ALA A C 1
ATOM 1382 O O . ALA A 1 188 ? 2.928 -17.117 -6.124 1.00 97.38 188 ALA A O 1
ATOM 1383 N N . HIS A 1 189 ? 2.849 -18.681 -7.733 1.00 95.94 189 HIS A N 1
ATOM 1384 C CA . HIS A 1 189 ? 3.044 -19.840 -6.869 1.00 95.94 189 HIS A CA 1
ATOM 1385 C C . HIS A 1 189 ? 3.661 -20.950 -7.716 1.00 95.94 189 HIS A C 1
ATOM 1387 O O . HIS A 1 189 ? 3.100 -21.297 -8.761 1.00 95.94 189 HIS A O 1
ATOM 1393 N N . GLU A 1 190 ? 4.806 -21.484 -7.287 1.00 89.69 190 GLU A N 1
ATOM 1394 C CA . GLU A 1 190 ? 5.637 -22.375 -8.109 1.00 89.69 190 GLU A CA 1
ATOM 1395 C C . GLU A 1 190 ? 5.893 -21.739 -9.498 1.00 89.69 190 GLU A C 1
ATOM 1397 O O . GLU A 1 190 ? 6.241 -20.558 -9.599 1.00 89.69 190 GLU A O 1
ATOM 1402 N N . ASP A 1 191 ? 5.642 -22.480 -10.580 1.00 86.69 191 ASP A N 1
ATOM 1403 C CA . ASP A 1 191 ? 5.779 -22.019 -11.967 1.00 86.69 191 ASP A CA 1
ATOM 1404 C C . ASP A 1 191 ? 4.530 -21.299 -12.508 1.00 86.69 191 ASP A C 1
ATOM 1406 O O . ASP A 1 191 ? 4.499 -20.861 -13.663 1.00 86.69 191 ASP A O 1
ATOM 1410 N N . ARG A 1 192 ? 3.462 -21.182 -11.710 1.00 93.62 192 ARG A N 1
ATOM 1411 C CA . ARG A 1 192 ? 2.220 -20.533 -12.145 1.00 93.62 192 ARG A CA 1
ATOM 1412 C C . ARG A 1 192 ? 2.270 -19.046 -11.846 1.00 93.62 192 ARG A C 1
ATOM 1414 O O . ARG A 1 192 ? 2.500 -18.638 -10.712 1.00 93.62 192 ARG A O 1
ATOM 1421 N N . LEU A 1 193 ? 1.972 -18.243 -12.864 1.00 95.44 193 LEU A N 1
ATOM 1422 C CA . LEU A 1 193 ? 1.860 -16.793 -12.761 1.00 95.44 193 LEU A CA 1
ATOM 1423 C C . LEU A 1 193 ? 0.495 -16.338 -13.277 1.00 95.44 193 LEU A C 1
ATOM 1425 O O . LEU A 1 193 ? 0.118 -16.628 -14.412 1.00 95.44 193 LEU A O 1
ATOM 1429 N N . THR A 1 194 ? -0.224 -15.585 -12.448 1.00 96.62 194 THR A N 1
ATOM 1430 C CA . THR A 1 194 ? -1.524 -14.994 -12.772 1.00 96.62 194 THR A CA 1
ATOM 1431 C C . THR A 1 194 ? -1.430 -13.479 -12.645 1.00 96.62 194 THR A C 1
ATOM 1433 O O . THR A 1 194 ? -1.186 -12.957 -11.561 1.00 96.62 194 THR A O 1
ATOM 1436 N N . ARG A 1 195 ? -1.633 -12.748 -13.746 1.00 95.94 195 ARG A N 1
ATOM 1437 C CA . ARG A 1 195 ? -1.710 -11.277 -13.731 1.00 95.94 195 ARG A CA 1
ATOM 1438 C C . ARG A 1 195 ? -3.155 -10.860 -13.464 1.00 95.94 195 ARG A C 1
ATOM 1440 O O . ARG A 1 195 ? -4.017 -11.118 -14.300 1.00 95.94 195 ARG A O 1
ATOM 1447 N N . PHE A 1 196 ? -3.409 -10.212 -12.333 1.00 95.38 196 PHE A N 1
ATOM 1448 C CA . PHE A 1 196 ? -4.727 -9.678 -11.981 1.00 95.38 196 PHE A CA 1
ATOM 1449 C C . PHE A 1 196 ? -4.990 -8.316 -12.622 1.00 95.38 196 PHE A C 1
ATOM 1451 O O . PHE A 1 196 ? -6.124 -8.017 -12.987 1.00 95.38 196 PHE A O 1
ATOM 1458 N N . ALA A 1 197 ? -3.945 -7.506 -12.798 1.00 94.88 197 ALA A N 1
ATOM 1459 C CA . ALA A 1 197 ? -4.051 -6.180 -13.388 1.00 94.88 197 ALA A CA 1
ATOM 1460 C C . ALA A 1 197 ? -2.830 -5.854 -14.251 1.00 94.88 197 ALA A C 1
ATOM 1462 O O . ALA A 1 197 ? -1.720 -6.312 -13.986 1.00 94.88 197 ALA A O 1
ATOM 1463 N N . GLN A 1 198 ? -3.049 -5.064 -15.301 1.00 95.75 198 GLN A N 1
ATOM 1464 C CA . GLN A 1 198 ? -2.025 -4.656 -16.262 1.00 95.75 198 GLN A CA 1
ATOM 1465 C C . GLN A 1 198 ? -2.225 -3.193 -16.638 1.00 95.75 198 GLN A C 1
ATOM 1467 O O . GLN A 1 198 ? -3.348 -2.681 -16.632 1.00 95.75 198 GLN A O 1
ATOM 1472 N N . LEU A 1 199 ? -1.130 -2.519 -16.970 1.00 96.25 199 LEU A N 1
ATOM 1473 C CA . LEU A 1 199 ? -1.163 -1.146 -17.443 1.00 96.25 199 LEU A CA 1
ATOM 1474 C C . LEU A 1 199 ? -1.755 -1.104 -18.860 1.00 96.25 199 LEU A C 1
ATOM 1476 O O . LEU A 1 199 ? -1.417 -1.955 -19.687 1.00 96.25 199 LEU A O 1
ATOM 1480 N N . PRO A 1 200 ? -2.612 -0.118 -19.187 1.00 94.19 200 PRO A N 1
ATOM 1481 C CA . PRO A 1 200 ? -3.181 -0.013 -20.526 1.00 94.19 200 PRO A CA 1
ATOM 1482 C C . PRO A 1 200 ? -2.078 0.216 -21.582 1.00 94.19 200 PRO A C 1
ATOM 1484 O O . PRO A 1 200 ? -1.408 1.256 -21.531 1.00 94.19 200 PRO A O 1
ATOM 1487 N N . PRO A 1 201 ? -1.897 -0.678 -22.578 1.00 94.38 201 PRO A N 1
ATOM 1488 C CA . PRO A 1 201 ? -0.780 -0.585 -23.525 1.00 94.38 201 PRO A CA 1
ATOM 1489 C C . PRO A 1 201 ? -0.743 0.732 -24.308 1.00 94.38 201 PRO A C 1
ATOM 1491 O O . PRO A 1 201 ? 0.323 1.278 -24.577 1.00 94.38 201 PRO A O 1
ATOM 1494 N N . GLN A 1 202 ? -1.912 1.294 -24.627 1.00 91.12 202 GLN A N 1
ATOM 1495 C CA . GLN A 1 202 ? -2.026 2.564 -25.349 1.00 91.12 202 GLN A CA 1
ATOM 1496 C C . GLN A 1 202 ? -1.511 3.748 -24.517 1.00 91.12 202 GLN A C 1
ATOM 1498 O O . GLN A 1 202 ? -0.974 4.703 -25.073 1.00 91.12 202 GLN A O 1
ATOM 1503 N N . ARG A 1 203 ? -1.664 3.694 -23.186 1.00 90.44 203 ARG A N 1
ATOM 1504 C CA . ARG A 1 203 ? -1.129 4.713 -22.271 1.00 90.44 203 ARG A CA 1
ATOM 1505 C C . ARG A 1 203 ? 0.375 4.562 -22.117 1.00 90.44 203 ARG A C 1
ATOM 1507 O O . ARG A 1 203 ? 1.098 5.548 -22.229 1.00 90.44 203 ARG A O 1
ATOM 1514 N N . LEU A 1 204 ? 0.835 3.323 -21.952 1.00 94.25 204 LEU A N 1
ATOM 1515 C CA . LEU A 1 204 ? 2.259 3.013 -21.893 1.00 94.25 204 LEU A CA 1
ATOM 1516 C C . LEU A 1 204 ? 3.003 3.465 -23.141 1.00 94.25 204 LEU A C 1
ATOM 1518 O O . LEU A 1 204 ? 4.080 4.024 -23.004 1.00 94.25 204 LEU A O 1
ATOM 1522 N N . HIS A 1 205 ? 2.427 3.292 -24.332 1.00 94.19 205 HIS A N 1
ATOM 1523 C CA . HIS A 1 205 ? 3.091 3.669 -25.581 1.00 94.19 205 HIS A CA 1
ATOM 1524 C C . HIS A 1 205 ? 3.506 5.142 -25.588 1.00 94.19 205 HIS A C 1
ATOM 1526 O O . HIS A 1 205 ? 4.634 5.471 -25.943 1.00 94.19 205 HIS A O 1
ATOM 1532 N N . ARG A 1 206 ? 2.613 6.018 -25.115 1.00 91.50 206 ARG A N 1
ATOM 1533 C CA . ARG A 1 206 ? 2.882 7.451 -25.004 1.00 91.50 206 ARG A CA 1
ATOM 1534 C C . ARG A 1 206 ? 3.969 7.744 -23.967 1.00 91.50 206 ARG A C 1
ATOM 1536 O O . ARG A 1 206 ? 4.894 8.487 -24.262 1.00 91.50 206 ARG A O 1
ATOM 1543 N N . VAL A 1 207 ? 3.861 7.161 -22.771 1.00 94.50 207 VAL A N 1
ATOM 1544 C CA . VAL A 1 207 ? 4.814 7.408 -21.674 1.00 94.50 207 VAL A CA 1
ATOM 1545 C C . VAL A 1 207 ? 6.212 6.898 -22.020 1.00 94.50 207 VAL A C 1
ATOM 1547 O O . VAL A 1 207 ? 7.181 7.636 -21.896 1.00 94.50 207 VAL A O 1
ATOM 1550 N N . VAL A 1 208 ? 6.306 5.661 -22.506 1.00 96.00 208 VAL A N 1
ATOM 1551 C CA . VAL A 1 208 ? 7.558 5.022 -22.929 1.00 96.00 208 VAL A CA 1
ATOM 1552 C C . VAL A 1 208 ? 8.216 5.813 -24.057 1.00 96.00 208 VAL A C 1
ATOM 1554 O O . VAL A 1 208 ? 9.412 6.066 -23.985 1.00 96.00 208 VAL A O 1
ATOM 1557 N N . GLY A 1 209 ? 7.449 6.257 -25.059 1.00 94.81 209 GLY A N 1
ATOM 1558 C CA . GLY A 1 209 ? 7.985 7.050 -26.168 1.00 94.81 209 GLY A CA 1
ATOM 1559 C C . GLY A 1 209 ? 8.652 8.352 -25.715 1.00 94.81 209 GLY A C 1
ATOM 1560 O O . GLY A 1 209 ? 9.775 8.633 -26.124 1.00 94.81 209 GLY A O 1
ATOM 1561 N N . GLU A 1 210 ? 7.998 9.111 -24.833 1.00 94.31 210 GLU A N 1
ATOM 1562 C CA . GLU A 1 210 ? 8.549 10.362 -24.287 1.00 94.31 210 GLU A CA 1
ATOM 1563 C C . GLU A 1 210 ? 9.771 10.107 -23.391 1.00 94.31 210 GLU A C 1
ATOM 1565 O O . GLU A 1 210 ? 10.792 10.774 -23.538 1.00 94.31 210 GLU A O 1
ATOM 1570 N N . LEU A 1 211 ? 9.711 9.106 -22.502 1.00 95.06 211 LEU A N 1
ATOM 1571 C CA . LEU A 1 211 ? 10.844 8.749 -21.641 1.00 95.06 211 LEU A CA 1
ATOM 1572 C C . LEU A 1 211 ? 12.066 8.321 -22.465 1.00 95.06 211 LEU A C 1
ATOM 1574 O O . LEU A 1 211 ? 13.188 8.732 -22.173 1.00 95.06 211 LEU A O 1
ATOM 1578 N N . THR A 1 212 ? 11.858 7.523 -23.516 1.00 94.56 212 THR A N 1
ATOM 1579 C CA . THR A 1 212 ? 12.927 7.106 -24.431 1.00 94.56 212 THR A CA 1
ATOM 1580 C C . THR A 1 212 ? 13.492 8.290 -25.214 1.00 94.56 212 THR A C 1
ATOM 1582 O O . THR A 1 212 ? 14.711 8.389 -25.342 1.00 94.56 212 THR A O 1
ATOM 1585 N N . ALA A 1 213 ? 12.646 9.199 -25.709 1.00 93.19 213 ALA A N 1
ATOM 1586 C CA . ALA A 1 213 ? 13.091 10.382 -26.448 1.00 93.19 213 ALA A CA 1
ATOM 1587 C C . ALA A 1 213 ? 13.931 11.338 -25.583 1.00 93.19 213 ALA A C 1
ATOM 1589 O O . ALA A 1 213 ? 14.888 11.933 -26.077 1.00 93.19 213 ALA A O 1
ATOM 1590 N N . GLU A 1 214 ? 13.605 11.455 -24.295 1.00 92.06 214 GLU A N 1
ATOM 1591 C CA . GLU A 1 214 ? 14.335 12.292 -23.334 1.00 92.06 214 GLU A CA 1
ATOM 1592 C C . GLU A 1 214 ? 15.516 11.575 -22.662 1.00 92.06 214 GLU A C 1
ATOM 1594 O O . GLU A 1 214 ? 16.269 12.193 -21.910 1.00 92.06 214 GLU A O 1
ATOM 1599 N N . GLY A 1 215 ? 15.708 10.280 -22.931 1.00 92.06 215 GLY A N 1
ATOM 1600 C CA . GLY A 1 215 ? 16.784 9.483 -22.338 1.00 92.06 215 GLY A CA 1
ATOM 1601 C C . GLY A 1 215 ? 16.619 9.237 -20.835 1.00 92.06 215 GLY A C 1
ATOM 1602 O O . GLY A 1 215 ? 17.598 8.931 -20.153 1.00 92.06 215 GLY A O 1
ATOM 1603 N N . THR A 1 216 ? 15.403 9.370 -20.305 1.00 93.25 216 THR A N 1
ATOM 1604 C CA . THR A 1 216 ? 15.100 9.130 -18.891 1.00 93.25 216 THR A CA 1
ATOM 1605 C C . THR A 1 216 ? 15.126 7.630 -18.601 1.00 93.25 216 THR A C 1
ATOM 1607 O O . THR A 1 216 ? 14.469 6.871 -19.320 1.00 93.25 216 THR A O 1
ATOM 1610 N N . PRO A 1 217 ? 15.861 7.158 -17.577 1.00 95.31 217 PRO A N 1
ATOM 1611 C CA . PRO A 1 217 ? 15.877 5.740 -17.253 1.00 95.31 217 PRO A CA 1
ATOM 1612 C C . PRO A 1 217 ? 14.528 5.263 -16.705 1.00 95.31 217 PRO A C 1
ATOM 1614 O O . PRO A 1 217 ? 13.890 5.916 -15.882 1.00 95.31 217 PRO A O 1
ATOM 1617 N N . PHE A 1 218 ? 14.094 4.088 -17.150 1.00 96.81 218 PHE A N 1
ATOM 1618 C CA . PHE A 1 218 ? 12.902 3.414 -16.633 1.00 96.81 218 PHE A CA 1
ATOM 1619 C C . PHE A 1 218 ? 13.010 1.904 -16.843 1.00 96.81 218 PHE A C 1
ATOM 1621 O O . PHE A 1 218 ? 13.833 1.438 -17.634 1.00 96.81 218 PHE A O 1
ATOM 1628 N N . TYR A 1 219 ? 12.150 1.131 -16.187 1.00 97.44 219 TYR A N 1
ATOM 1629 C CA . TYR A 1 219 ? 11.946 -0.271 -16.532 1.00 97.44 219 TYR A CA 1
ATOM 1630 C C . TYR A 1 219 ? 10.467 -0.638 -16.644 1.00 97.44 219 TYR A C 1
ATOM 1632 O O . TYR A 1 219 ? 9.605 -0.065 -15.977 1.00 97.44 219 TYR A O 1
ATOM 1640 N N . LEU A 1 220 ? 10.188 -1.619 -17.502 1.00 97.75 220 LEU A N 1
ATOM 1641 C CA . LEU A 1 220 ? 8.889 -2.271 -17.640 1.00 97.75 220 LEU A CA 1
ATOM 1642 C C . LEU A 1 220 ? 8.951 -3.638 -16.964 1.00 97.75 220 LEU A C 1
ATOM 1644 O O . LEU A 1 220 ? 9.800 -4.455 -17.316 1.00 97.75 220 LEU A O 1
ATOM 1648 N N . GLU A 1 221 ? 8.051 -3.895 -16.022 1.00 97.38 221 GLU A N 1
ATOM 1649 C CA . GLU A 1 221 ? 7.920 -5.178 -15.329 1.00 97.38 221 GLU A CA 1
ATOM 1650 C C . GLU A 1 221 ? 6.693 -5.938 -15.837 1.00 97.38 221 GLU A C 1
ATOM 1652 O O . GLU A 1 221 ? 5.598 -5.376 -15.934 1.00 97.38 221 GLU A O 1
ATOM 1657 N N . TYR A 1 222 ? 6.874 -7.229 -16.120 1.00 96.38 222 TYR A N 1
ATOM 1658 C CA . TYR A 1 222 ? 5.843 -8.139 -16.634 1.00 96.38 222 TYR A CA 1
ATOM 1659 C C . TYR A 1 222 ? 5.529 -9.273 -15.642 1.00 96.38 222 TYR A C 1
ATOM 1661 O O . TYR A 1 222 ? 4.585 -10.038 -15.845 1.00 96.38 222 TYR A O 1
ATOM 1669 N N . GLY A 1 223 ? 6.310 -9.402 -14.569 1.00 94.56 223 GLY A N 1
ATOM 1670 C CA . GLY A 1 223 ? 6.238 -10.448 -13.551 1.00 94.56 223 GLY A CA 1
ATOM 1671 C C . GLY A 1 223 ? 7.190 -11.611 -13.823 1.00 94.56 223 GLY A C 1
ATOM 1672 O O . GLY A 1 223 ? 7.962 -12.010 -12.957 1.00 94.56 223 GLY A O 1
ATOM 1673 N N . ASP A 1 224 ? 7.187 -12.128 -15.046 1.00 93.00 224 ASP A N 1
ATOM 1674 C CA . ASP A 1 224 ? 8.063 -13.202 -15.534 1.00 93.00 224 ASP A CA 1
ATOM 1675 C C . ASP A 1 224 ? 9.397 -12.669 -16.070 1.00 93.00 224 ASP A C 1
ATOM 1677 O O . ASP A 1 224 ? 10.440 -13.267 -15.821 1.00 93.00 224 ASP A O 1
ATOM 1681 N N . ARG A 1 225 ? 9.388 -11.486 -16.684 1.00 94.69 225 ARG A N 1
ATOM 1682 C CA . ARG A 1 225 ? 10.573 -10.752 -17.157 1.00 94.69 225 ARG A CA 1
ATOM 1683 C C . ARG A 1 225 ? 10.462 -9.256 -16.867 1.00 94.69 225 ARG A C 1
ATOM 1685 O O . ARG A 1 225 ? 9.381 -8.760 -16.552 1.00 94.69 225 ARG A O 1
ATOM 1692 N N . PHE A 1 226 ? 11.553 -8.528 -17.066 1.00 96.56 226 PHE A N 1
ATOM 1693 C CA . PHE A 1 226 ? 11.569 -7.068 -17.045 1.00 96.56 226 PHE A CA 1
ATOM 1694 C C . PHE A 1 226 ? 12.546 -6.525 -18.087 1.00 96.56 226 PHE A C 1
ATOM 1696 O O . PHE A 1 226 ? 13.501 -7.205 -18.448 1.00 96.56 226 PHE A O 1
ATOM 1703 N N . ALA A 1 227 ? 12.304 -5.310 -18.575 1.00 96.69 227 ALA A N 1
ATOM 1704 C CA . ALA A 1 227 ? 13.153 -4.661 -19.569 1.00 96.69 227 ALA A CA 1
ATOM 1705 C C . ALA A 1 227 ? 13.528 -3.250 -19.117 1.00 96.69 227 ALA A C 1
ATOM 1707 O O . ALA A 1 227 ? 12.649 -2.478 -18.732 1.00 96.69 227 ALA A O 1
ATOM 1708 N N . VAL A 1 228 ? 14.817 -2.915 -19.179 1.00 97.06 228 VAL A N 1
ATOM 1709 C CA . VAL A 1 228 ? 15.370 -1.655 -18.661 1.00 97.06 228 VAL A CA 1
ATOM 1710 C C . VAL A 1 228 ? 15.822 -0.751 -19.804 1.00 97.06 228 VAL A C 1
ATOM 1712 O O . VAL A 1 228 ? 16.552 -1.177 -20.698 1.00 97.06 228 VAL A O 1
ATOM 1715 N N . SER A 1 229 ? 15.415 0.513 -19.756 1.00 96.19 229 SER A N 1
ATOM 1716 C CA . SER A 1 229 ? 15.892 1.587 -20.624 1.00 96.19 229 SER A CA 1
ATOM 1717 C C . SER A 1 229 ? 16.952 2.421 -19.902 1.00 96.19 229 SER A C 1
ATOM 1719 O O . SER A 1 229 ? 16.746 2.848 -18.765 1.00 96.19 229 SER A O 1
ATOM 1721 N N . GLY A 1 230 ? 18.075 2.687 -20.573 1.00 90.81 230 GLY A N 1
ATOM 1722 C CA . GLY A 1 230 ? 19.178 3.481 -20.024 1.00 90.81 230 GLY A CA 1
ATOM 1723 C C . GLY A 1 230 ? 20.031 2.744 -18.982 1.00 90.81 230 GLY A C 1
ATOM 1724 O O . GLY A 1 230 ? 19.955 1.527 -18.824 1.00 90.81 230 GLY A O 1
ATOM 1725 N N . ALA A 1 231 ? 20.885 3.497 -18.283 1.00 83.75 231 ALA A N 1
ATOM 1726 C CA . ALA A 1 231 ? 21.845 2.970 -17.302 1.00 83.75 231 ALA A CA 1
ATOM 1727 C C . ALA A 1 231 ? 21.315 2.943 -15.850 1.00 83.75 231 ALA A C 1
ATOM 1729 O O . ALA A 1 231 ? 22.068 2.631 -14.929 1.00 83.75 231 ALA A O 1
ATOM 1730 N N . GLY A 1 232 ? 20.038 3.281 -15.641 1.00 82.62 232 GLY A N 1
ATOM 1731 C CA . GLY A 1 232 ? 19.413 3.315 -14.317 1.00 82.62 232 GLY A CA 1
ATOM 1732 C C . GLY A 1 232 ? 19.275 1.933 -13.671 1.00 82.62 232 GLY A C 1
ATOM 1733 O O . GLY A 1 232 ? 19.477 0.887 -14.300 1.00 82.62 232 GLY A O 1
ATOM 1734 N N . PHE A 1 233 ? 18.892 1.928 -12.393 1.00 89.19 233 PHE A N 1
ATOM 1735 C CA . PHE A 1 233 ? 18.583 0.711 -11.631 1.00 89.19 233 PHE A CA 1
ATOM 1736 C C . PHE A 1 233 ? 19.730 -0.308 -11.584 1.00 89.19 233 PHE A C 1
ATOM 1738 O O . PHE A 1 233 ? 19.495 -1.507 -11.710 1.00 89.19 233 PHE A O 1
ATOM 1745 N N . ALA A 1 234 ? 20.983 0.134 -11.437 1.00 87.06 234 ALA A N 1
ATOM 1746 C CA . ALA A 1 234 ? 22.153 -0.759 -11.424 1.00 87.06 234 ALA A CA 1
ATOM 1747 C C . ALA A 1 234 ? 22.072 -1.871 -10.355 1.00 87.06 234 ALA A C 1
ATOM 1749 O O . ALA A 1 234 ? 22.633 -2.943 -10.539 1.00 87.06 234 ALA A O 1
ATOM 1750 N N . TRP A 1 235 ? 21.324 -1.637 -9.274 1.00 85.44 235 TRP A N 1
ATOM 1751 C CA . TRP A 1 235 ? 21.048 -2.613 -8.217 1.00 85.44 235 TRP A CA 1
ATOM 1752 C C . TRP A 1 235 ? 20.147 -3.783 -8.662 1.00 85.44 235 TRP A C 1
ATOM 1754 O O . TRP A 1 235 ? 20.125 -4.816 -8.000 1.00 85.44 235 TRP A O 1
ATOM 1764 N N . MET A 1 236 ? 19.430 -3.664 -9.787 1.00 88.25 236 MET A N 1
ATOM 1765 C CA . MET A 1 236 ? 18.653 -4.754 -10.398 1.00 88.25 236 MET A CA 1
ATOM 1766 C C . MET A 1 236 ? 19.541 -5.636 -11.287 1.00 88.25 236 MET A C 1
ATOM 1768 O O . MET A 1 236 ? 19.282 -5.784 -12.487 1.00 88.25 236 MET A O 1
ATOM 1772 N N . ASP A 1 237 ? 20.620 -6.174 -10.722 1.00 89.00 237 ASP A N 1
ATOM 1773 C CA . ASP A 1 237 ? 21.546 -7.080 -11.409 1.00 89.00 237 ASP A CA 1
ATOM 1774 C C . ASP A 1 237 ? 21.040 -8.528 -11.335 1.00 89.00 237 ASP A C 1
ATOM 1776 O O . ASP A 1 237 ? 21.541 -9.370 -10.588 1.00 89.00 237 ASP A O 1
ATOM 1780 N N . TYR A 1 238 ? 19.958 -8.792 -12.067 1.00 90.31 238 TYR A N 1
ATOM 1781 C CA . TYR A 1 238 ? 19.375 -10.124 -12.182 1.00 90.31 238 TYR A CA 1
ATOM 1782 C C . TYR A 1 238 ? 19.814 -10.806 -13.486 1.00 90.31 238 TYR A C 1
ATOM 1784 O O . TYR A 1 238 ? 19.975 -10.123 -14.500 1.00 90.31 238 TYR A O 1
ATOM 1792 N N . PRO A 1 239 ? 19.940 -12.150 -13.518 1.00 90.06 239 PRO A N 1
ATOM 1793 C CA . PRO A 1 239 ? 20.332 -12.876 -14.731 1.00 90.06 239 PRO A CA 1
ATOM 1794 C C . PRO A 1 239 ? 19.420 -12.639 -15.944 1.00 90.06 239 PRO A C 1
ATOM 1796 O O . PRO A 1 239 ? 19.848 -12.800 -17.083 1.00 90.06 239 PRO A O 1
ATOM 1799 N N . ASP A 1 240 ? 18.162 -12.275 -15.705 1.00 89.75 240 ASP A N 1
ATOM 1800 C CA . ASP A 1 240 ? 17.141 -11.992 -16.711 1.00 89.75 240 ASP A CA 1
ATOM 1801 C C . ASP A 1 240 ? 16.995 -10.495 -17.034 1.00 89.75 240 ASP A C 1
ATOM 1803 O O . ASP A 1 240 ? 16.077 -10.110 -17.760 1.00 89.75 240 ASP A O 1
ATOM 1807 N N . ARG A 1 241 ? 17.900 -9.641 -16.530 1.00 93.50 241 ARG A N 1
ATOM 1808 C CA . ARG A 1 241 ? 17.957 -8.221 -16.891 1.00 93.50 241 ARG A CA 1
ATOM 1809 C C . ARG A 1 241 ? 18.213 -8.085 -18.389 1.00 93.50 241 ARG A C 1
ATOM 1811 O O . ARG A 1 241 ? 19.311 -8.367 -18.866 1.00 93.50 241 ARG A O 1
ATOM 1818 N N . CYS A 1 242 ? 17.234 -7.571 -19.128 1.00 93.38 242 CYS A N 1
ATOM 1819 C CA . CYS A 1 242 ? 17.403 -7.257 -20.543 1.00 93.38 242 CYS A CA 1
ATOM 1820 C C . CYS A 1 242 ? 17.278 -5.755 -20.822 1.00 93.38 242 CYS A C 1
ATOM 1822 O O . CYS A 1 242 ? 16.529 -5.032 -20.162 1.00 93.38 242 CYS A O 1
ATOM 1824 N N . ALA A 1 243 ? 18.002 -5.286 -21.839 1.00 95.25 243 ALA A N 1
ATOM 1825 C CA . ALA A 1 243 ? 17.802 -3.946 -22.376 1.00 95.25 243 ALA A CA 1
ATOM 1826 C C . ALA A 1 243 ? 16.421 -3.843 -23.042 1.00 95.25 243 ALA A C 1
ATOM 1828 O O . ALA A 1 243 ? 15.937 -4.809 -23.638 1.00 95.25 243 ALA A O 1
ATOM 1829 N N . LEU A 1 244 ? 15.793 -2.671 -22.954 1.00 95.88 244 LEU A N 1
ATOM 1830 C CA . LEU A 1 244 ? 14.554 -2.383 -23.665 1.00 95.88 244 LEU A CA 1
ATOM 1831 C C . LEU A 1 244 ? 14.798 -2.487 -25.185 1.00 95.88 244 LEU A C 1
ATOM 1833 O O . LEU A 1 244 ? 15.704 -1.824 -25.696 1.00 95.88 244 LEU A O 1
ATOM 1837 N N . PRO A 1 245 ? 14.029 -3.307 -25.923 1.00 94.56 245 PRO A N 1
ATOM 1838 C CA . PRO A 1 245 ? 14.150 -3.376 -27.375 1.00 94.56 245 PRO A CA 1
ATOM 1839 C C . PRO A 1 245 ? 13.622 -2.089 -28.029 1.00 94.56 245 PRO A C 1
ATOM 1841 O O . PRO A 1 245 ? 12.846 -1.351 -27.425 1.00 94.56 245 PRO A O 1
ATOM 1844 N N . ALA A 1 246 ? 14.003 -1.847 -29.288 1.00 91.19 246 ALA A N 1
ATOM 1845 C CA . ALA A 1 246 ? 13.551 -0.675 -30.050 1.00 91.19 246 ALA A CA 1
ATOM 1846 C C . ALA A 1 246 ? 12.017 -0.595 -30.173 1.00 91.19 246 ALA A C 1
ATOM 1848 O O . ALA A 1 246 ? 11.445 0.490 -30.120 1.00 91.19 246 ALA A O 1
ATOM 1849 N N . GLU A 1 247 ? 11.358 -1.751 -30.288 1.00 92.94 247 GLU A N 1
ATOM 1850 C CA . GLU A 1 247 ? 9.902 -1.892 -30.278 1.00 92.94 247 GLU A CA 1
ATOM 1851 C C . GLU A 1 247 ? 9.491 -2.788 -29.095 1.00 92.94 247 GLU A C 1
ATOM 1853 O O . GLU A 1 247 ? 9.478 -4.015 -29.222 1.00 92.94 247 GLU A O 1
ATOM 1858 N N . PRO A 1 248 ? 9.218 -2.215 -27.909 1.00 94.25 248 PRO A N 1
ATOM 1859 C CA . PRO A 1 248 ? 8.841 -2.998 -26.738 1.00 94.25 248 PRO A CA 1
ATOM 1860 C C . PRO A 1 248 ? 7.402 -3.517 -26.821 1.00 94.25 248 PRO A C 1
ATOM 1862 O O . PRO A 1 248 ? 6.476 -2.795 -27.190 1.00 94.25 248 PRO A O 1
ATOM 1865 N N . GLU A 1 249 ? 7.198 -4.771 -26.411 1.00 95.56 249 GLU A N 1
ATOM 1866 C CA . GLU A 1 249 ? 5.864 -5.341 -26.212 1.00 95.56 249 GLU A CA 1
ATOM 1867 C C . GLU A 1 249 ? 5.228 -4.718 -24.969 1.00 95.56 249 GLU A C 1
ATOM 1869 O O . GLU A 1 249 ? 5.631 -5.010 -23.857 1.00 95.56 249 GLU A O 1
ATOM 1874 N N . LEU A 1 250 ? 4.220 -3.864 -25.130 1.00 96.19 250 LEU A N 1
ATOM 1875 C CA . LEU A 1 250 ? 3.598 -3.171 -23.990 1.00 96.19 250 LEU A CA 1
ATOM 1876 C C . LEU A 1 250 ? 2.430 -3.943 -23.364 1.00 96.19 250 LEU A C 1
ATOM 1878 O O . LEU A 1 250 ? 1.932 -3.569 -22.302 1.00 96.19 250 LEU A O 1
ATOM 1882 N N . ALA A 1 251 ? 1.970 -5.009 -24.020 1.00 95.44 251 ALA A N 1
ATOM 1883 C CA . ALA A 1 251 ? 0.983 -5.916 -23.451 1.00 95.44 251 ALA A CA 1
ATOM 1884 C C . ALA A 1 251 ? 1.606 -6.715 -22.295 1.00 95.44 251 ALA A C 1
ATOM 1886 O O . ALA A 1 251 ? 2.758 -7.134 -22.366 1.00 95.44 251 ALA A O 1
ATOM 1887 N N . GLY A 1 252 ? 0.848 -6.935 -21.219 1.00 95.00 252 GLY A N 1
ATOM 1888 C CA . GLY A 1 252 ? 1.329 -7.710 -20.072 1.00 95.00 252 GLY A CA 1
ATOM 1889 C C . GLY A 1 252 ? 2.174 -6.938 -19.058 1.00 95.00 252 GLY A C 1
ATOM 1890 O O . GLY A 1 252 ? 2.489 -7.511 -18.016 1.00 95.00 252 GLY A O 1
ATOM 1891 N N . VAL A 1 253 ? 2.511 -5.667 -19.306 1.00 97.56 253 VAL A N 1
ATOM 1892 C CA . VAL A 1 253 ? 3.219 -4.835 -18.321 1.00 97.56 253 VAL A CA 1
ATOM 1893 C C . VAL A 1 253 ? 2.314 -4.605 -17.112 1.00 97.56 253 VAL A C 1
ATOM 1895 O O . VAL A 1 253 ? 1.203 -4.090 -17.235 1.00 97.56 253 VAL A O 1
ATOM 1898 N N . VAL A 1 254 ? 2.801 -4.963 -15.930 1.00 97.06 254 VAL A N 1
ATOM 1899 C CA . VAL A 1 254 ? 2.091 -4.798 -14.653 1.00 97.06 254 VAL A CA 1
ATOM 1900 C C . VAL A 1 254 ? 2.547 -3.556 -13.894 1.00 97.06 254 VAL A C 1
ATOM 1902 O O . VAL A 1 254 ? 1.798 -3.025 -13.083 1.00 97.06 254 VAL A O 1
ATOM 1905 N N . LYS A 1 255 ? 3.771 -3.085 -14.148 1.00 96.56 255 LYS A N 1
ATOM 1906 C CA . LYS A 1 255 ? 4.365 -1.931 -13.474 1.00 96.56 255 LYS A CA 1
ATOM 1907 C C . LYS A 1 255 ? 5.385 -1.264 -14.394 1.00 96.56 255 LYS A C 1
ATOM 1909 O O . LYS A 1 255 ? 6.178 -1.946 -15.040 1.00 96.56 255 LYS A O 1
ATOM 1914 N N . LEU A 1 256 ? 5.359 0.062 -14.446 1.00 97.00 256 LEU A N 1
ATOM 1915 C CA . LEU A 1 256 ? 6.403 0.898 -15.038 1.00 97.00 256 LEU A CA 1
ATOM 1916 C C . LEU A 1 256 ? 7.070 1.647 -13.890 1.00 97.00 256 LEU A C 1
ATOM 1918 O O . LEU A 1 256 ? 6.375 2.207 -13.052 1.00 97.00 256 LEU A O 1
ATOM 1922 N N . VAL A 1 257 ? 8.394 1.679 -13.850 1.00 96.00 257 VAL A N 1
ATOM 1923 C CA . VAL A 1 257 ? 9.125 2.444 -12.836 1.00 96.00 257 VAL A CA 1
ATOM 1924 C C . VAL A 1 257 ? 10.089 3.380 -13.524 1.00 96.00 257 VAL A C 1
ATOM 1926 O O . VAL A 1 257 ? 10.862 2.951 -14.376 1.00 96.00 257 VAL A O 1
ATOM 1929 N N . VAL A 1 258 ? 10.011 4.655 -13.166 1.00 95.50 258 VAL A N 1
ATOM 1930 C CA . VAL A 1 258 ? 10.768 5.744 -13.777 1.00 95.50 258 VAL A CA 1
ATOM 1931 C C . VAL A 1 258 ? 11.756 6.288 -12.756 1.00 95.50 258 VAL A C 1
ATOM 1933 O O . VAL A 1 258 ? 11.370 6.570 -11.625 1.00 95.50 258 VAL A O 1
ATOM 1936 N N . ASP A 1 259 ? 13.015 6.433 -13.154 1.00 93.38 259 ASP A N 1
ATOM 1937 C CA . ASP A 1 259 ? 14.061 7.084 -12.365 1.00 93.38 259 ASP A CA 1
ATOM 1938 C C . ASP A 1 259 ? 14.050 8.582 -12.705 1.00 93.38 259 ASP A C 1
ATOM 1940 O O . ASP A 1 259 ? 14.569 9.002 -13.743 1.00 93.38 259 ASP A O 1
ATOM 1944 N N . ALA A 1 260 ? 13.352 9.375 -11.889 1.00 87.56 260 ALA A N 1
ATOM 1945 C CA . ALA A 1 260 ? 13.070 10.790 -12.137 1.00 87.56 260 ALA A CA 1
ATOM 1946 C C . ALA A 1 260 ? 13.468 11.695 -10.946 1.00 87.56 260 ALA A C 1
ATOM 1948 O O . ALA A 1 260 ? 12.614 12.403 -10.405 1.00 87.56 260 ALA A O 1
ATOM 1949 N N . PRO A 1 261 ? 14.751 11.708 -10.528 1.00 82.44 261 PRO A N 1
ATOM 1950 C CA . PRO A 1 261 ? 15.219 12.527 -9.406 1.00 82.44 261 PRO A CA 1
ATOM 1951 C C . PRO A 1 261 ? 15.227 14.026 -9.700 1.00 82.44 261 PRO A C 1
ATOM 1953 O O . PRO A 1 261 ? 15.198 14.830 -8.773 1.00 82.44 261 PRO A O 1
ATOM 1956 N N . GLU A 1 262 ? 15.241 14.410 -10.975 1.00 78.12 262 GLU A N 1
ATOM 1957 C CA . GLU A 1 262 ? 15.352 15.797 -11.413 1.00 78.12 262 GLU A CA 1
ATOM 1958 C C . GLU A 1 262 ? 14.314 16.122 -12.505 1.00 78.12 262 GLU A C 1
ATOM 1960 O O . GLU A 1 262 ? 13.854 15.227 -13.228 1.00 78.12 262 GLU A O 1
ATOM 1965 N N . PRO A 1 263 ? 13.955 17.410 -12.682 1.00 75.31 263 PRO A N 1
ATOM 1966 C CA . PRO A 1 263 ? 13.124 17.862 -13.795 1.00 75.31 263 PRO A CA 1
ATOM 1967 C C . PRO A 1 263 ? 13.682 17.425 -15.165 1.00 75.31 263 PRO A C 1
ATOM 1969 O O . PRO A 1 263 ? 14.894 17.283 -15.323 1.00 75.31 263 PRO A O 1
ATOM 1972 N N . PRO A 1 264 ? 12.835 17.280 -16.202 1.00 77.31 264 PRO A N 1
ATOM 1973 C CA . PRO A 1 264 ? 11.425 17.678 -16.261 1.00 77.31 264 PRO A CA 1
ATOM 1974 C C . PRO A 1 264 ? 10.439 16.613 -15.757 1.00 77.31 264 PRO A C 1
ATOM 1976 O O . PRO A 1 264 ? 9.226 16.836 -15.806 1.00 77.31 264 PRO A O 1
ATOM 1979 N N . TRP A 1 265 ? 10.920 15.449 -15.319 1.00 81.56 265 TRP A N 1
ATOM 1980 C CA . TRP A 1 265 ? 10.057 14.367 -14.858 1.00 81.56 265 TRP A CA 1
ATOM 1981 C C . TRP A 1 265 ? 9.698 14.527 -13.386 1.00 81.56 265 TRP A C 1
ATOM 1983 O O . TRP A 1 265 ? 10.503 14.905 -12.548 1.00 81.56 265 TRP A O 1
ATOM 1993 N N . GLY A 1 266 ? 8.428 14.276 -13.093 1.00 83.25 266 GLY A N 1
ATOM 1994 C CA . GLY A 1 266 ? 7.857 14.357 -11.760 1.00 83.25 266 GLY A CA 1
ATOM 1995 C C . GLY A 1 266 ? 6.440 13.802 -11.774 1.00 83.25 266 GLY A C 1
ATOM 1996 O O . GLY A 1 266 ? 5.848 13.599 -12.842 1.00 83.25 266 GLY A O 1
ATOM 1997 N N . ALA A 1 267 ? 5.869 13.576 -10.590 1.00 82.50 267 ALA A N 1
ATOM 1998 C CA . ALA A 1 267 ? 4.570 12.916 -10.453 1.00 82.50 267 ALA A CA 1
ATOM 1999 C C . ALA A 1 267 ? 3.442 13.632 -11.218 1.00 82.50 267 ALA A C 1
ATOM 2001 O O . ALA A 1 267 ? 2.542 12.980 -11.739 1.00 82.50 267 ALA A O 1
ATOM 2002 N N . ALA A 1 268 ? 3.481 14.965 -11.322 1.00 84.44 268 ALA A N 1
ATOM 2003 C CA . ALA A 1 268 ? 2.491 15.730 -12.081 1.00 84.44 268 ALA A CA 1
ATOM 2004 C C . ALA A 1 268 ? 2.565 15.436 -13.591 1.00 84.44 268 ALA A C 1
ATOM 2006 O O . ALA A 1 268 ? 1.559 15.052 -14.188 1.00 84.44 268 ALA A O 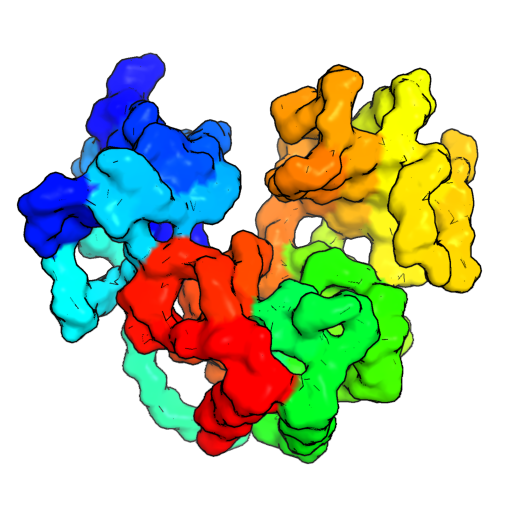1
ATOM 2007 N N . ARG A 1 269 ? 3.762 15.542 -14.186 1.00 89.25 269 ARG A N 1
ATOM 2008 C CA . ARG A 1 269 ? 3.983 15.305 -15.620 1.00 89.25 269 ARG A CA 1
ATOM 2009 C C . ARG A 1 269 ? 3.692 13.857 -16.006 1.00 89.25 269 ARG A C 1
ATOM 2011 O O . ARG A 1 269 ? 2.974 13.616 -16.974 1.00 89.25 269 ARG A O 1
ATOM 2018 N N . LEU A 1 270 ? 4.198 12.889 -15.233 1.00 91.19 270 LEU A N 1
ATOM 2019 C CA . LEU A 1 270 ? 3.917 11.471 -15.486 1.00 91.19 270 LEU A CA 1
ATOM 2020 C C . LEU A 1 270 ? 2.423 11.172 -15.392 1.00 91.19 270 LEU A C 1
ATOM 2022 O O . LEU A 1 270 ? 1.908 10.425 -16.215 1.00 91.19 270 LEU A O 1
ATOM 2026 N N . ARG A 1 271 ? 1.709 11.777 -14.436 1.00 89.25 271 ARG A N 1
ATOM 2027 C CA . ARG A 1 271 ? 0.265 11.575 -14.279 1.00 89.25 271 ARG A CA 1
ATOM 2028 C C . ARG A 1 271 ? -0.526 12.123 -15.461 1.00 89.25 271 ARG A C 1
ATOM 2030 O O . ARG A 1 271 ? -1.434 11.450 -15.940 1.00 89.25 271 ARG A O 1
ATOM 2037 N N . GLU A 1 272 ? -0.177 13.310 -15.952 1.00 90.56 272 GLU A N 1
ATOM 2038 C CA . GLU A 1 272 ? -0.791 13.878 -17.157 1.00 90.56 272 GLU A CA 1
ATOM 2039 C C . GLU A 1 272 ? -0.555 12.983 -18.383 1.00 90.56 272 GLU A C 1
ATOM 2041 O O . GLU A 1 272 ? -1.459 12.755 -19.194 1.00 90.56 272 GLU A O 1
ATOM 2046 N N . LEU A 1 273 ? 0.657 12.441 -18.501 1.00 91.62 273 LEU A N 1
ATOM 2047 C CA . LEU A 1 273 ? 1.056 11.634 -19.642 1.00 91.62 273 LEU A CA 1
ATOM 2048 C C . LEU A 1 273 ? 0.441 10.228 -19.627 1.00 91.62 273 LEU A C 1
ATOM 2050 O O . LEU A 1 273 ? -0.118 9.796 -20.641 1.00 91.62 273 LEU A O 1
ATOM 2054 N N . ALA A 1 274 ? 0.522 9.544 -18.482 1.00 91.56 274 ALA A N 1
ATOM 2055 C CA . ALA A 1 274 ? -0.033 8.212 -18.251 1.00 91.56 274 ALA A CA 1
ATOM 2056 C C . ALA A 1 274 ? -1.566 8.229 -18.298 1.00 91.56 274 ALA A C 1
ATOM 2058 O O . ALA A 1 274 ? -2.185 7.336 -18.878 1.00 91.56 274 ALA A O 1
ATOM 2059 N N . GLY A 1 275 ? -2.179 9.301 -17.794 1.00 89.94 275 GLY A N 1
ATOM 2060 C CA . GLY A 1 275 ? -3.605 9.554 -17.913 1.00 89.94 275 GLY A CA 1
ATOM 2061 C C . GLY A 1 275 ? -4.487 8.587 -17.107 1.00 89.94 275 GLY A C 1
ATOM 2062 O O . GLY A 1 275 ? -4.040 7.931 -16.168 1.00 89.94 275 GLY A O 1
ATOM 2063 N N . PRO A 1 276 ? -5.789 8.513 -17.433 1.00 88.19 276 PRO A N 1
ATOM 2064 C CA . PRO A 1 276 ? -6.734 7.661 -16.717 1.00 88.19 276 PRO A CA 1
ATOM 2065 C C . PRO A 1 276 ? -6.391 6.174 -16.837 1.00 88.19 276 PRO A C 1
ATOM 2067 O O . PRO A 1 276 ? -5.984 5.710 -17.905 1.00 88.19 276 PRO A O 1
ATOM 2070 N N . GLY A 1 277 ? -6.659 5.423 -15.768 1.00 87.06 277 GLY A N 1
ATOM 2071 C CA . GLY A 1 277 ? -6.380 3.986 -15.700 1.00 87.06 277 GLY A CA 1
ATOM 2072 C C . GLY A 1 277 ? -5.041 3.637 -15.048 1.00 87.06 277 GLY A C 1
ATOM 2073 O O . GLY A 1 277 ? -4.725 2.454 -14.947 1.00 87.06 277 GLY A O 1
ATOM 2074 N N . THR A 1 278 ? -4.282 4.634 -14.586 1.00 91.62 278 THR A N 1
ATOM 2075 C CA . THR A 1 278 ? -3.006 4.445 -13.886 1.00 91.62 278 THR A CA 1
ATOM 2076 C C . THR A 1 278 ? -2.991 5.133 -12.525 1.00 91.62 278 THR A C 1
ATOM 2078 O O . THR A 1 278 ? -3.627 6.171 -12.346 1.00 91.62 278 THR A O 1
ATOM 2081 N N . GLU A 1 279 ? -2.209 4.586 -11.606 1.00 89.56 279 GLU A N 1
ATOM 2082 C CA . GLU A 1 279 ? -1.882 5.125 -10.289 1.00 89.56 279 GLU A CA 1
ATOM 2083 C C . GLU A 1 279 ? -0.382 5.396 -10.211 1.00 89.56 279 GLU A C 1
ATOM 2085 O O . GLU A 1 279 ? 0.412 4.701 -10.848 1.00 89.56 279 GLU A O 1
ATOM 2090 N N . LEU A 1 280 ? 0.001 6.435 -9.468 1.00 88.56 280 LEU A N 1
ATOM 2091 C CA . LEU A 1 280 ? 1.394 6.850 -9.327 1.00 88.56 280 LEU A CA 1
ATOM 2092 C C . LEU A 1 280 ? 1.790 6.857 -7.857 1.00 88.56 280 LEU A C 1
ATOM 2094 O O . LEU A 1 280 ? 1.116 7.489 -7.045 1.00 88.56 280 LEU A O 1
ATOM 2098 N N . CYS A 1 281 ? 2.918 6.226 -7.554 1.00 84.81 281 CYS A N 1
ATOM 2099 C CA . CYS A 1 281 ? 3.551 6.247 -6.244 1.00 84.81 281 CYS A CA 1
ATOM 2100 C C . CYS A 1 281 ? 4.939 6.894 -6.376 1.00 84.81 281 CYS A C 1
ATOM 2102 O O . CYS A 1 281 ? 5.885 6.226 -6.798 1.00 84.81 281 CYS A O 1
ATOM 2104 N N . PRO A 1 282 ? 5.070 8.207 -6.112 1.00 83.44 282 PRO A N 1
ATOM 2105 C CA . PRO A 1 282 ? 6.371 8.856 -6.063 1.00 83.44 282 PRO A CA 1
ATOM 2106 C C . PRO A 1 282 ? 7.101 8.504 -4.765 1.00 83.44 282 PRO A C 1
ATOM 2108 O O . PRO A 1 282 ? 6.519 8.548 -3.681 1.00 83.44 282 PRO A O 1
ATOM 2111 N N . HIS A 1 283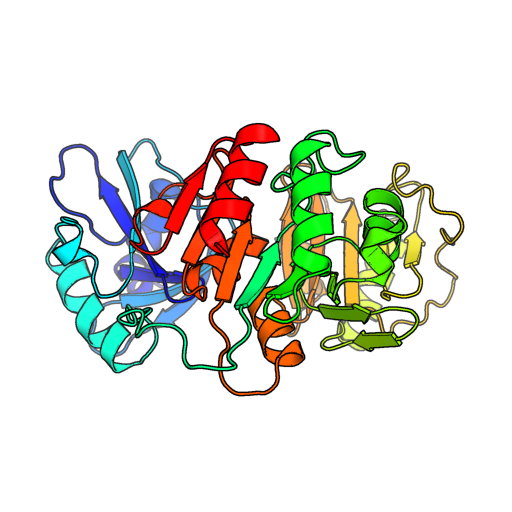 ? 8.388 8.218 -4.887 1.00 81.75 283 HIS A N 1
ATOM 2112 C CA . HIS A 1 283 ? 9.313 7.997 -3.787 1.00 81.75 283 HIS A CA 1
ATOM 2113 C C . HIS A 1 283 ? 10.151 9.259 -3.546 1.00 81.75 283 HIS A C 1
ATOM 2115 O O . HIS A 1 283 ? 10.308 10.114 -4.420 1.00 81.75 283 HIS A O 1
ATOM 2121 N N . THR A 1 284 ? 10.688 9.398 -2.335 1.00 74.88 284 THR A N 1
ATOM 2122 C CA . THR A 1 284 ? 11.483 10.573 -1.933 1.00 74.88 284 THR A CA 1
ATOM 2123 C C . THR A 1 284 ? 12.835 10.673 -2.637 1.00 74.88 284 THR A C 1
ATOM 2125 O O . THR A 1 284 ? 13.434 11.741 -2.642 1.00 74.88 284 THR A O 1
ATOM 2128 N N . ASP A 1 285 ? 13.324 9.572 -3.203 1.00 81.75 285 ASP A N 1
ATOM 2129 C CA . ASP A 1 285 ? 14.583 9.474 -3.946 1.00 81.75 285 ASP A CA 1
ATOM 2130 C C . ASP A 1 285 ? 14.437 9.808 -5.442 1.00 81.75 285 ASP A C 1
ATOM 2132 O O . ASP A 1 285 ? 15.420 9.757 -6.176 1.00 81.75 285 ASP A O 1
ATOM 2136 N N . GLY A 1 286 ? 13.229 10.168 -5.893 1.00 83.94 286 GLY A N 1
ATOM 2137 C CA . GLY A 1 286 ? 12.955 10.489 -7.293 1.00 83.94 286 GLY A CA 1
ATOM 2138 C C . GLY A 1 286 ? 12.435 9.326 -8.127 1.00 83.94 286 GLY A C 1
ATOM 2139 O O . GLY A 1 286 ? 12.038 9.531 -9.275 1.00 83.94 286 GLY A O 1
ATOM 2140 N N . VAL A 1 287 ? 12.385 8.111 -7.579 1.00 90.12 287 VAL A N 1
ATOM 2141 C CA . VAL A 1 287 ? 11.756 6.987 -8.271 1.00 90.12 287 VAL A CA 1
ATOM 2142 C C . VAL A 1 287 ? 10.243 7.183 -8.277 1.00 90.12 287 VAL A C 1
ATOM 2144 O O . VAL A 1 287 ? 9.637 7.567 -7.280 1.00 90.12 287 VAL A O 1
ATOM 2147 N N . ILE A 1 288 ? 9.596 6.925 -9.409 1.00 91.06 288 ILE A N 1
ATOM 2148 C CA . ILE A 1 288 ? 8.139 6.995 -9.525 1.00 91.06 288 ILE A CA 1
ATOM 2149 C C . ILE A 1 288 ? 7.634 5.679 -10.098 1.00 91.06 288 ILE A C 1
ATOM 2151 O O . ILE A 1 288 ? 7.932 5.328 -11.242 1.00 91.06 288 ILE A O 1
ATOM 2155 N N . GLU A 1 289 ? 6.836 4.962 -9.311 1.00 92.56 289 GLU A N 1
ATOM 2156 C CA . GLU A 1 289 ? 6.132 3.777 -9.784 1.00 92.56 289 GLU A CA 1
ATOM 2157 C C . GLU A 1 289 ? 4.801 4.170 -10.422 1.00 92.56 289 GLU A C 1
ATOM 2159 O O . GLU A 1 289 ? 4.018 4.934 -9.859 1.00 92.56 289 GLU A O 1
ATOM 2164 N N . VAL A 1 290 ? 4.526 3.603 -11.590 1.00 94.06 290 VAL A N 1
ATOM 2165 C CA . VAL A 1 290 ? 3.252 3.680 -12.296 1.00 94.06 290 VAL A CA 1
ATOM 2166 C C . VAL A 1 290 ? 2.640 2.284 -12.305 1.00 94.06 290 VAL A C 1
ATOM 2168 O O . VAL A 1 290 ? 3.241 1.326 -12.797 1.00 94.06 290 VAL A O 1
ATOM 2171 N N . THR A 1 291 ? 1.434 2.166 -11.764 1.00 94.00 291 THR A N 1
ATOM 2172 C CA . THR A 1 291 ? 0.685 0.907 -11.633 1.00 94.00 291 THR A CA 1
ATOM 2173 C C . THR A 1 291 ? -0.725 1.057 -12.211 1.00 94.00 291 THR A C 1
ATOM 2175 O O . THR A 1 291 ? -1.159 2.178 -12.486 1.00 94.00 291 THR A O 1
ATOM 2178 N N . PRO A 1 292 ? -1.456 -0.037 -12.481 1.00 93.75 292 PRO A N 1
ATOM 2179 C CA . PRO A 1 292 ? -2.841 0.048 -12.929 1.00 93.75 292 PRO A CA 1
ATOM 2180 C C . PRO A 1 292 ? -3.738 0.629 -11.832 1.00 93.75 292 PRO A C 1
ATOM 2182 O O . PRO A 1 292 ? -3.513 0.408 -10.643 1.00 93.75 292 PRO A O 1
ATOM 2185 N N . VAL A 1 293 ? -4.789 1.351 -12.221 1.00 90.62 293 VAL A N 1
ATOM 2186 C CA . VAL A 1 293 ? -5.744 1.897 -11.248 1.00 90.62 293 VAL A CA 1
ATOM 2187 C C . VAL A 1 293 ? -6.442 0.803 -10.441 1.00 90.62 293 VAL A C 1
ATOM 2189 O O . VAL A 1 293 ? -6.827 -0.231 -10.984 1.00 90.62 293 VAL A O 1
ATOM 2192 N N . GLY A 1 294 ? -6.625 1.047 -9.141 1.00 89.00 294 GLY A N 1
ATOM 2193 C CA . GLY A 1 294 ? -7.306 0.120 -8.229 1.00 89.00 294 GLY A CA 1
ATOM 2194 C C . GLY A 1 294 ? -6.466 -1.080 -7.784 1.00 89.00 294 GLY A C 1
ATOM 2195 O O . GLY A 1 294 ? -6.968 -1.937 -7.055 1.00 89.00 294 GLY A O 1
ATOM 2196 N N . VAL A 1 295 ? -5.198 -1.155 -8.192 1.00 92.00 295 VAL A N 1
ATOM 2197 C CA . VAL A 1 295 ? -4.261 -2.158 -7.684 1.00 92.00 295 VAL A CA 1
ATOM 2198 C C . VAL A 1 295 ? -3.786 -1.773 -6.287 1.00 92.00 295 VAL A C 1
ATOM 2200 O O . VAL A 1 295 ? -3.261 -0.684 -6.073 1.00 92.00 295 VAL A O 1
ATOM 2203 N N . SER A 1 296 ? -3.938 -2.701 -5.350 1.00 93.94 296 SER A N 1
ATOM 2204 C CA . SER A 1 296 ? -3.322 -2.670 -4.029 1.00 93.94 296 SER A CA 1
ATOM 2205 C C . SER A 1 296 ? -3.061 -4.102 -3.559 1.00 93.94 296 SER A C 1
ATOM 2207 O O . SER A 1 296 ? -3.614 -5.067 -4.100 1.00 93.94 296 SER A O 1
ATOM 2209 N N . LYS A 1 297 ? -2.241 -4.265 -2.512 1.00 96.44 297 LYS A N 1
ATOM 2210 C CA . LYS A 1 297 ? -2.041 -5.579 -1.883 1.00 96.44 297 LYS A CA 1
ATOM 2211 C C . LYS A 1 297 ? -3.376 -6.157 -1.388 1.00 96.44 297 LYS A C 1
ATOM 2213 O O . LYS A 1 297 ? -3.592 -7.359 -1.492 1.00 96.44 297 LYS A O 1
ATOM 2218 N N . ALA A 1 298 ? -4.300 -5.309 -0.927 1.00 94.75 298 ALA A N 1
ATOM 2219 C CA . ALA A 1 298 ? -5.642 -5.726 -0.528 1.00 94.75 298 ALA A CA 1
ATOM 2220 C C . ALA A 1 298 ? -6.480 -6.231 -1.709 1.00 94.75 298 ALA A C 1
ATOM 2222 O O . ALA A 1 298 ? -7.046 -7.322 -1.621 1.00 94.75 298 ALA A O 1
ATOM 2223 N N . THR A 1 299 ? -6.541 -5.494 -2.825 1.00 94.88 299 THR A N 1
ATOM 2224 C CA . THR A 1 299 ? -7.339 -5.932 -3.984 1.00 94.88 299 THR A CA 1
ATOM 2225 C C . THR A 1 299 ? -6.759 -7.186 -4.635 1.00 94.88 299 THR A C 1
ATOM 2227 O O . THR A 1 299 ? -7.514 -8.088 -5.000 1.00 94.88 299 THR A O 1
ATOM 2230 N N . GLY A 1 300 ? -5.430 -7.302 -4.695 1.00 95.88 300 GLY A N 1
ATOM 2231 C CA . GLY A 1 300 ? -4.748 -8.508 -5.158 1.00 95.88 300 GLY A CA 1
ATOM 2232 C C . GLY A 1 300 ? -4.990 -9.723 -4.255 1.00 95.88 300 GLY A C 1
ATOM 2233 O O . GLY A 1 300 ? -5.257 -10.816 -4.754 1.00 95.88 300 GLY A O 1
ATOM 2234 N N . LEU A 1 301 ? -4.965 -9.543 -2.929 1.00 96.38 301 LEU A N 1
ATOM 2235 C CA . LEU A 1 301 ? -5.257 -10.626 -1.988 1.00 96.38 301 LEU A CA 1
ATOM 2236 C C . LEU A 1 301 ? -6.717 -11.076 -2.098 1.00 96.38 301 LEU A C 1
ATOM 2238 O O . LEU A 1 301 ? -6.990 -12.272 -2.135 1.00 96.38 301 LEU A O 1
ATOM 2242 N N . ALA A 1 302 ? -7.657 -10.136 -2.217 1.00 94.06 302 ALA A N 1
ATOM 2243 C CA . ALA A 1 302 ? -9.066 -10.459 -2.419 1.00 94.06 302 ALA A CA 1
ATOM 2244 C C . ALA A 1 302 ? -9.288 -11.274 -3.708 1.00 94.06 302 ALA A C 1
ATOM 2246 O O . ALA A 1 302 ? -10.023 -12.265 -3.692 1.00 94.06 302 ALA A O 1
ATOM 2247 N N . ALA A 1 303 ? -8.612 -10.903 -4.803 1.00 94.88 303 ALA A N 1
ATOM 2248 C CA . ALA A 1 303 ? -8.652 -11.648 -6.061 1.00 94.88 303 ALA A CA 1
ATOM 2249 C C . ALA A 1 303 ? -8.072 -13.067 -5.926 1.00 94.88 303 ALA A C 1
ATOM 2251 O O . ALA A 1 303 ? -8.620 -14.007 -6.501 1.00 94.88 303 ALA A O 1
ATOM 2252 N N . LEU A 1 304 ? -7.002 -13.233 -5.141 1.00 95.12 304 LEU A N 1
ATOM 2253 C CA . LEU A 1 304 ? -6.385 -14.532 -4.865 1.00 95.12 304 LEU A CA 1
ATOM 2254 C C . LEU A 1 304 ? -7.288 -15.459 -4.038 1.00 95.12 304 LEU A C 1
ATOM 2256 O O . LEU A 1 304 ? -7.324 -16.665 -4.285 1.00 95.12 304 LEU A O 1
ATOM 2260 N N . LEU A 1 305 ? -7.976 -14.924 -3.028 1.00 92.81 305 LEU A N 1
ATOM 2261 C CA . LEU A 1 305 ? -8.749 -15.742 -2.091 1.00 92.81 305 LEU A CA 1
ATOM 2262 C C . LEU A 1 305 ? -10.104 -16.180 -2.661 1.00 92.81 305 LEU A C 1
ATOM 2264 O O . LEU A 1 305 ? -10.518 -17.304 -2.390 1.00 92.81 305 LEU A O 1
ATOM 2268 N N . GLY A 1 306 ? -10.778 -15.341 -3.460 1.00 83.69 306 GLY A N 1
ATOM 2269 C CA . GLY A 1 306 ? -11.944 -15.721 -4.279 1.00 83.69 306 GLY A CA 1
ATOM 2270 C C . GLY A 1 306 ? -13.143 -16.375 -3.558 1.00 83.69 306 GLY A C 1
ATOM 2271 O O . GLY A 1 306 ? -14.039 -16.883 -4.231 1.00 83.69 306 GLY A O 1
ATOM 2272 N N . GLY A 1 307 ? -13.179 -16.395 -2.222 1.00 65.94 307 GLY A N 1
ATOM 2273 C CA . GLY A 1 307 ? -14.105 -17.193 -1.410 1.00 65.94 307 GLY A CA 1
ATOM 2274 C C . GLY A 1 307 ? -14.349 -16.608 -0.009 1.00 65.94 307 GLY A C 1
ATOM 2275 O O . GLY A 1 307 ? -13.891 -15.499 0.271 1.00 65.94 307 GLY A O 1
ATOM 2276 N N . PRO A 1 308 ? -15.115 -17.303 0.861 1.00 58.00 308 PRO A N 1
ATOM 2277 C CA . PRO A 1 308 ? -15.466 -16.805 2.194 1.00 58.00 308 PRO A CA 1
ATOM 2278 C C . PRO A 1 308 ? -14.216 -16.499 3.030 1.00 58.00 308 PRO A C 1
ATOM 2280 O O . PRO A 1 308 ? -13.229 -17.224 2.954 1.00 58.00 308 PRO A O 1
ATOM 2283 N N . ALA A 1 309 ? -14.273 -15.413 3.808 1.00 70.38 309 ALA A N 1
ATOM 2284 C CA . ALA A 1 309 ? -13.119 -14.867 4.513 1.00 70.38 309 ALA A CA 1
ATOM 2285 C C . ALA A 1 309 ? -12.642 -15.806 5.633 1.00 70.38 309 ALA A C 1
ATOM 2287 O O . ALA A 1 309 ? -13.244 -15.891 6.706 1.00 70.38 309 ALA A O 1
ATOM 2288 N N . ASP A 1 310 ? -11.554 -16.517 5.355 1.00 86.25 310 ASP A N 1
ATOM 2289 C CA . ASP A 1 310 ? -10.634 -17.006 6.375 1.00 86.25 310 ASP A CA 1
ATOM 2290 C C . ASP A 1 310 ? -10.122 -15.811 7.202 1.00 86.25 310 ASP A C 1
ATOM 2292 O O . ASP A 1 310 ? -9.911 -14.738 6.623 1.00 86.25 310 ASP A O 1
ATOM 2296 N N . PRO A 1 311 ? -9.901 -15.958 8.524 1.00 91.06 311 PRO A N 1
ATOM 2297 C CA . PRO A 1 311 ? -9.386 -14.856 9.319 1.00 91.06 311 PRO A CA 1
ATOM 2298 C C . PRO A 1 311 ? -8.046 -14.358 8.771 1.00 91.06 311 PRO A C 1
ATOM 2300 O O . PRO A 1 311 ? -7.116 -15.140 8.540 1.00 91.06 311 PRO A O 1
ATOM 2303 N N . LEU A 1 312 ? -7.962 -13.048 8.573 1.00 93.44 312 LEU A N 1
ATOM 2304 C CA . LEU A 1 312 ? -6.850 -12.377 7.924 1.00 93.44 312 LEU A CA 1
ATOM 2305 C C . LEU A 1 312 ? -5.939 -11.709 8.953 1.00 93.44 312 LEU A C 1
ATOM 2307 O O . LEU A 1 312 ? -6.328 -10.781 9.666 1.00 93.44 312 LEU A O 1
ATOM 2311 N N . VAL A 1 313 ? -4.686 -12.147 8.965 1.00 96.44 313 VAL A N 1
ATOM 2312 C CA . VAL A 1 313 ? -3.600 -11.553 9.738 1.00 96.44 313 VAL A CA 1
ATOM 2313 C C . VAL A 1 313 ? -2.642 -10.851 8.787 1.00 96.44 313 VAL A C 1
ATOM 2315 O O . VAL A 1 313 ? -2.152 -11.474 7.849 1.00 96.44 313 VAL A O 1
ATOM 2318 N N . VAL A 1 314 ? -2.342 -9.577 9.040 1.00 98.00 314 VAL A N 1
ATOM 2319 C CA . VAL A 1 314 ? -1.481 -8.766 8.163 1.00 98.00 314 VAL A CA 1
ATOM 2320 C C . VAL A 1 314 ? -0.287 -8.207 8.919 1.00 98.00 314 VAL A C 1
ATOM 2322 O O . VAL A 1 314 ? -0.440 -7.688 10.021 1.00 98.00 314 VAL A O 1
ATOM 2325 N N . PHE A 1 315 ? 0.889 -8.273 8.301 1.00 98.56 315 PHE A N 1
ATOM 2326 C CA . PHE A 1 315 ? 2.113 -7.608 8.744 1.00 98.56 315 PHE A CA 1
ATOM 2327 C C . PHE A 1 315 ? 2.608 -6.673 7.639 1.00 98.56 315 PHE A C 1
ATOM 2329 O O . PHE A 1 315 ? 2.765 -7.116 6.502 1.00 98.56 315 PHE A O 1
ATOM 2336 N N . GLY A 1 316 ? 2.862 -5.412 7.980 1.00 98.19 316 GLY A N 1
ATOM 2337 C CA . GLY A 1 316 ? 3.336 -4.393 7.041 1.00 98.19 316 GLY A CA 1
ATOM 2338 C C . GLY A 1 316 ? 3.963 -3.197 7.753 1.00 98.19 316 GLY A C 1
ATOM 2339 O O . GLY A 1 316 ? 3.917 -3.106 8.982 1.00 98.19 316 GLY A O 1
ATOM 2340 N N . ASN A 1 317 ? 4.530 -2.265 6.997 1.00 96.94 317 ASN A N 1
ATOM 2341 C CA . ASN A 1 317 ? 5.229 -1.100 7.546 1.00 96.94 317 ASN A CA 1
ATOM 2342 C C . ASN A 1 317 ? 5.068 0.181 6.720 1.00 96.94 317 ASN A C 1
ATOM 2344 O O . ASN A 1 317 ? 5.375 1.254 7.244 1.00 96.94 317 ASN A O 1
ATOM 2348 N N . ASP A 1 318 ? 4.606 0.099 5.471 1.00 94.38 318 ASP A N 1
ATOM 2349 C CA . ASP A 1 318 ? 4.632 1.231 4.540 1.00 94.38 318 ASP A CA 1
ATOM 2350 C C . ASP A 1 318 ? 3.255 1.540 3.919 1.00 94.38 318 ASP A C 1
ATOM 2352 O O . ASP A 1 318 ? 2.258 0.846 4.125 1.00 94.38 318 ASP A O 1
ATOM 2356 N N . LEU A 1 319 ? 3.162 2.640 3.171 1.00 91.88 319 LEU A N 1
ATOM 2357 C CA . LEU A 1 319 ? 1.926 3.165 2.595 1.00 91.88 319 LEU A CA 1
ATOM 2358 C C . LEU A 1 319 ? 1.154 2.136 1.756 1.00 91.88 319 LEU A C 1
ATOM 2360 O O . LEU A 1 319 ? -0.076 2.091 1.816 1.00 91.88 319 LEU A O 1
ATOM 2364 N N . ASN A 1 320 ? 1.856 1.299 0.993 1.00 92.44 320 ASN A N 1
ATOM 2365 C CA . ASN A 1 320 ? 1.245 0.248 0.175 1.00 92.44 320 ASN A CA 1
ATOM 2366 C C . ASN A 1 320 ? 0.660 -0.918 1.002 1.00 92.44 320 ASN A C 1
ATOM 2368 O O . ASN A 1 320 ? -0.078 -1.733 0.442 1.00 92.44 320 ASN A O 1
ATOM 2372 N N . ASP A 1 321 ? 0.933 -0.982 2.310 1.00 96.56 321 ASP A N 1
ATOM 2373 C CA . ASP A 1 321 ? 0.333 -1.934 3.251 1.00 96.56 321 ASP A CA 1
ATOM 2374 C C . ASP A 1 321 ? -0.919 -1.394 3.930 1.00 96.56 321 ASP A C 1
ATOM 2376 O O . ASP A 1 321 ? -1.749 -2.177 4.388 1.00 96.56 321 ASP A O 1
ATOM 2380 N N . GLN A 1 322 ? -1.069 -0.069 4.019 1.00 95.56 322 GLN A N 1
ATOM 2381 C CA . GLN A 1 322 ? -2.074 0.560 4.878 1.00 95.56 322 GLN A CA 1
ATOM 2382 C C . GLN A 1 322 ? -3.503 0.091 4.563 1.00 95.56 322 GLN A C 1
ATOM 2384 O O . GLN A 1 322 ? -4.301 -0.143 5.470 1.00 95.56 322 GLN A O 1
ATOM 2389 N N . ASP A 1 323 ? -3.814 -0.077 3.278 1.00 94.25 323 ASP A N 1
ATOM 2390 C CA . ASP A 1 323 ? -5.110 -0.582 2.822 1.00 94.25 323 ASP A CA 1
ATOM 2391 C C . ASP A 1 323 ? -5.356 -2.026 3.298 1.00 94.25 323 ASP A C 1
ATOM 2393 O O . ASP A 1 323 ? -6.398 -2.341 3.870 1.00 94.25 323 ASP A O 1
ATOM 2397 N N . LEU A 1 324 ? -4.351 -2.897 3.155 1.00 95.75 324 LEU A N 1
ATOM 2398 C CA . LEU A 1 324 ? -4.419 -4.297 3.577 1.00 95.75 324 LEU A CA 1
ATOM 2399 C C . LEU A 1 324 ? -4.471 -4.434 5.110 1.00 95.75 324 LEU A C 1
ATOM 2401 O O . LEU A 1 324 ? -5.259 -5.225 5.626 1.00 95.75 324 LEU A O 1
ATOM 2405 N N . LEU A 1 325 ? -3.705 -3.619 5.841 1.00 96.94 325 LEU A N 1
ATOM 2406 C CA . LEU A 1 325 ? -3.743 -3.530 7.306 1.00 96.94 325 LEU A CA 1
ATOM 2407 C C . LEU A 1 325 ? -5.130 -3.110 7.817 1.00 96.94 325 LEU A C 1
ATOM 2409 O O . LEU A 1 325 ? -5.613 -3.653 8.810 1.00 96.94 325 LEU A O 1
ATOM 2413 N N . GLY A 1 326 ? -5.799 -2.173 7.139 1.00 94.06 326 GLY A N 1
ATOM 2414 C CA . GLY A 1 326 ? -7.163 -1.772 7.490 1.00 94.06 326 GLY A CA 1
ATOM 2415 C C . GLY A 1 326 ? -8.193 -2.885 7.266 1.00 94.06 326 GLY A C 1
ATOM 2416 O O . GLY A 1 326 ? -9.128 -3.039 8.054 1.00 94.06 326 GLY A O 1
ATOM 2417 N N . HIS A 1 327 ? -8.001 -3.726 6.248 1.00 91.25 327 HIS A N 1
ATOM 2418 C CA . HIS A 1 327 ? -8.898 -4.850 5.970 1.00 91.25 327 HIS A CA 1
ATOM 2419 C C . HIS A 1 327 ? -8.701 -6.062 6.891 1.00 91.25 327 HIS A C 1
ATOM 2421 O O . HIS A 1 327 ? -9.645 -6.834 7.058 1.00 91.25 327 HIS A O 1
ATOM 2427 N N . ALA A 1 328 ? -7.531 -6.204 7.515 1.00 93.25 328 ALA A N 1
ATOM 2428 C CA . ALA A 1 328 ? -7.193 -7.335 8.374 1.00 93.25 328 ALA A CA 1
ATOM 2429 C C . ALA A 1 328 ? -8.145 -7.513 9.566 1.00 93.25 328 ALA A C 1
ATOM 2431 O O . ALA A 1 328 ? -8.632 -6.539 10.137 1.00 93.25 328 ALA A O 1
ATOM 2432 N N . ASP A 1 329 ? -8.340 -8.754 10.004 1.00 91.75 329 ASP A N 1
ATOM 2433 C CA . ASP A 1 329 ? -8.962 -9.060 11.298 1.00 91.75 329 ASP A CA 1
ATOM 2434 C C . ASP A 1 329 ? -8.003 -8.761 12.451 1.00 91.75 329 ASP A C 1
ATOM 2436 O O . ASP A 1 329 ? -8.415 -8.332 13.528 1.00 91.75 329 ASP A O 1
ATOM 2440 N N . MET A 1 330 ? -6.706 -8.927 12.194 1.00 93.94 330 MET A N 1
ATOM 2441 C CA . MET A 1 330 ? -5.633 -8.494 13.072 1.00 93.94 330 MET A CA 1
ATOM 2442 C C . MET A 1 330 ? -4.449 -8.001 12.248 1.00 93.94 330 MET A C 1
ATOM 2444 O O . MET A 1 330 ? -3.959 -8.691 11.355 1.00 93.94 330 MET A O 1
ATOM 2448 N N . ALA A 1 331 ? -3.945 -6.826 12.589 1.00 96.44 331 ALA A N 1
ATOM 2449 C CA . ALA A 1 331 ? -2.860 -6.178 11.875 1.00 96.44 331 ALA A CA 1
ATOM 2450 C C . ALA A 1 331 ? -1.668 -5.919 12.798 1.00 96.44 331 ALA A C 1
ATOM 2452 O O . ALA A 1 331 ? -1.817 -5.605 13.981 1.00 96.44 331 ALA A O 1
ATOM 2453 N N . VAL A 1 332 ? -0.470 -6.035 12.240 1.00 98.44 332 VAL A N 1
ATOM 2454 C CA . VAL A 1 332 ? 0.789 -5.696 12.889 1.00 98.44 332 VAL A CA 1
ATOM 2455 C C . VAL A 1 332 ? 1.528 -4.690 12.018 1.00 98.44 332 VAL A C 1
ATOM 2457 O O . VAL A 1 332 ? 1.910 -5.004 10.893 1.00 98.44 332 VAL A O 1
ATOM 2460 N N . VAL A 1 333 ? 1.747 -3.492 12.554 1.00 98.44 333 VAL A N 1
ATOM 2461 C CA . VAL A 1 333 ? 2.630 -2.494 11.946 1.00 98.44 333 VAL A CA 1
ATOM 2462 C C . VAL A 1 333 ? 4.036 -2.680 12.507 1.00 98.44 333 VAL A C 1
ATOM 2464 O O . VAL A 1 333 ? 4.223 -2.697 13.726 1.00 98.44 333 VAL A O 1
ATOM 2467 N N . VAL A 1 334 ? 5.024 -2.835 11.631 1.00 98.44 334 VAL A N 1
ATOM 2468 C CA . VAL A 1 334 ? 6.432 -3.016 12.004 1.00 98.44 334 VAL A CA 1
ATOM 2469 C C . VAL A 1 334 ? 7.188 -1.691 11.878 1.00 98.44 334 VAL A C 1
ATOM 2471 O O . VAL A 1 334 ? 7.098 -1.001 10.868 1.00 98.44 334 VAL A O 1
ATOM 2474 N N . GLY A 1 335 ? 7.957 -1.333 12.908 1.00 97.25 335 GLY A N 1
ATOM 2475 C CA . GLY A 1 335 ? 8.755 -0.105 12.926 1.00 97.25 335 GLY A CA 1
ATOM 2476 C C . GLY A 1 335 ? 7.924 1.145 13.207 1.00 97.25 335 GLY A C 1
ATOM 2477 O O . GLY A 1 335 ? 6.926 1.073 13.923 1.00 97.25 335 GLY A O 1
ATOM 2478 N N . ASP A 1 336 ? 8.351 2.281 12.651 1.00 95.06 336 ASP A N 1
ATOM 2479 C CA . ASP A 1 336 ? 7.801 3.621 12.933 1.00 95.06 336 ASP A CA 1
ATOM 2480 C C . ASP A 1 336 ? 6.956 4.196 11.781 1.00 95.06 336 ASP A C 1
ATOM 2482 O O . ASP A 1 336 ? 6.376 5.275 11.904 1.00 95.06 336 ASP A O 1
ATOM 2486 N N . GLY A 1 337 ? 6.844 3.466 10.666 1.00 93.38 337 GLY A N 1
ATOM 2487 C CA . GLY A 1 337 ? 6.015 3.857 9.525 1.00 93.38 337 GLY A CA 1
ATOM 2488 C C . GLY A 1 337 ? 4.526 3.934 9.872 1.00 93.38 337 GLY A C 1
ATOM 2489 O O . GLY A 1 337 ? 4.080 3.419 10.899 1.00 93.38 337 GLY A O 1
ATOM 2490 N N . LEU A 1 338 ? 3.737 4.581 9.012 1.00 95.38 338 LEU A N 1
ATOM 2491 C CA . LEU A 1 338 ? 2.279 4.705 9.160 1.00 95.38 338 LEU A CA 1
ATOM 2492 C C . LEU A 1 338 ? 1.817 5.247 10.536 1.00 95.38 338 LEU A C 1
ATOM 2494 O O . LEU A 1 338 ? 1.126 4.535 11.274 1.00 95.38 338 LEU A O 1
ATOM 2498 N N . PRO A 1 339 ? 2.187 6.482 10.924 1.00 96.25 339 PRO A N 1
ATOM 2499 C CA . PRO A 1 339 ? 1.812 7.041 12.221 1.00 96.25 339 PRO A CA 1
ATOM 2500 C C . PRO A 1 339 ? 0.299 7.005 12.469 1.00 96.25 339 PRO A C 1
ATOM 2502 O O . PRO A 1 339 ? -0.501 7.309 11.579 1.00 96.25 339 PRO A O 1
ATOM 2505 N N . GLY A 1 340 ? -0.098 6.645 13.690 1.00 95.81 340 GLY A N 1
ATOM 2506 C CA . GLY A 1 340 ? -1.490 6.691 14.130 1.00 95.81 340 GLY A CA 1
ATOM 2507 C C . GLY A 1 340 ? -2.366 5.535 13.652 1.00 95.81 340 GLY A C 1
ATOM 2508 O O . GLY A 1 340 ? -3.538 5.497 14.023 1.00 95.81 340 GLY A O 1
ATOM 2509 N N . VAL A 1 341 ? -1.852 4.593 12.849 1.00 96.44 341 VAL A N 1
ATOM 2510 C CA . VAL A 1 341 ? -2.634 3.419 12.413 1.00 96.44 341 VAL A CA 1
ATOM 2511 C C . VAL A 1 341 ? -2.932 2.473 13.577 1.00 96.44 341 VAL A C 1
ATOM 2513 O O . VAL A 1 341 ? -4.001 1.873 13.617 1.00 96.44 341 VAL A O 1
ATOM 2516 N N . GLU A 1 342 ? -2.066 2.423 14.592 1.00 94.75 342 GLU A N 1
ATOM 2517 C CA . GLU A 1 342 ? -2.296 1.694 15.848 1.00 94.75 342 GLU A CA 1
ATOM 2518 C C . GLU A 1 342 ? -3.465 2.227 16.698 1.00 94.75 342 GLU A C 1
ATOM 2520 O O . GLU A 1 342 ? -3.795 1.640 17.726 1.00 94.75 342 GLU A O 1
ATOM 2525 N N . ARG A 1 343 ? -4.093 3.342 16.298 1.00 95.44 343 ARG A N 1
ATOM 2526 C CA . ARG A 1 343 ? -5.330 3.832 16.921 1.00 95.44 343 ARG A CA 1
ATOM 2527 C C . ARG A 1 343 ? -6.562 3.031 16.506 1.00 95.44 343 ARG A C 1
ATOM 2529 O O . ARG A 1 343 ? -7.569 3.104 17.201 1.00 95.44 343 ARG A O 1
ATOM 2536 N N . ALA A 1 344 ? -6.486 2.249 15.431 1.00 94.44 344 ALA A N 1
ATOM 2537 C CA . ALA A 1 344 ? -7.493 1.245 15.127 1.00 94.44 344 ALA A CA 1
ATOM 2538 C C . ALA A 1 344 ? -7.252 0.009 16.006 1.00 94.44 344 ALA A C 1
ATOM 2540 O O . ALA A 1 344 ? -6.175 -0.581 15.962 1.00 94.44 344 ALA A O 1
ATOM 2541 N N . GLY A 1 345 ? -8.244 -0.405 16.798 1.00 90.94 345 GLY A N 1
ATOM 2542 C CA . GLY A 1 345 ? -8.058 -1.408 17.857 1.00 90.94 345 GLY A CA 1
ATOM 2543 C C . GLY A 1 345 ? -7.651 -2.815 17.395 1.00 90.94 345 GLY A C 1
ATOM 2544 O O . GLY A 1 345 ? -7.220 -3.618 18.219 1.00 90.94 345 GLY A O 1
ATOM 2545 N N . HIS A 1 346 ? -7.747 -3.136 16.099 1.00 92.88 346 HIS A N 1
ATOM 2546 C CA . HIS A 1 346 ? -7.231 -4.394 15.535 1.00 92.88 346 HIS A CA 1
ATOM 2547 C C . HIS A 1 346 ? -5.751 -4.324 15.127 1.00 92.88 346 HIS A C 1
ATOM 2549 O O . HIS A 1 346 ? -5.175 -5.341 14.730 1.00 92.88 346 HIS A O 1
ATOM 2555 N N . VAL A 1 347 ? -5.136 -3.142 15.204 1.00 95.44 347 VAL A N 1
ATOM 2556 C CA . VAL A 1 347 ? -3.751 -2.889 14.813 1.00 95.44 347 VAL A CA 1
ATOM 2557 C C . VAL A 1 347 ? -2.870 -2.790 16.051 1.00 95.44 347 VAL A C 1
ATOM 2559 O O . VAL A 1 347 ? -3.156 -2.073 17.005 1.00 95.44 347 VAL A O 1
ATOM 2562 N N . ARG A 1 348 ? -1.726 -3.465 16.006 1.00 96.25 348 ARG A N 1
ATOM 2563 C CA . ARG A 1 348 ? -0.675 -3.383 17.026 1.00 96.25 348 ARG A CA 1
ATOM 2564 C C . ARG A 1 348 ? 0.657 -3.039 16.379 1.00 96.25 348 ARG A C 1
ATOM 2566 O O . ARG A 1 348 ? 0.958 -3.513 15.289 1.00 96.25 348 ARG A O 1
ATOM 2573 N N . ARG A 1 349 ? 1.472 -2.235 17.058 1.00 98.00 349 ARG A N 1
ATOM 2574 C CA . ARG A 1 349 ? 2.813 -1.869 16.589 1.00 98.00 349 ARG A CA 1
ATOM 2575 C C . ARG A 1 349 ? 3.879 -2.727 17.260 1.00 98.00 349 ARG A C 1
ATOM 2577 O O . ARG A 1 349 ? 3.787 -3.007 18.455 1.00 98.00 349 ARG A O 1
ATOM 2584 N N . VAL A 1 350 ? 4.900 -3.120 16.506 1.00 98.31 350 VAL A N 1
ATOM 2585 C CA . VAL A 1 350 ? 6.082 -3.829 17.014 1.00 98.31 350 VAL A CA 1
ATOM 2586 C C . VAL A 1 350 ? 7.361 -3.194 16.482 1.00 98.31 350 VAL A C 1
ATOM 2588 O O . VAL A 1 350 ? 7.362 -2.554 15.434 1.00 98.31 350 VAL A O 1
ATOM 2591 N N . ALA A 1 351 ? 8.469 -3.381 17.197 1.00 97.62 351 ALA A N 1
ATOM 2592 C CA . ALA A 1 351 ? 9.766 -2.892 16.744 1.00 97.62 351 ALA A CA 1
ATOM 2593 C C . ALA A 1 351 ? 10.209 -3.597 15.449 1.00 97.62 351 ALA A C 1
ATOM 2595 O O . ALA A 1 351 ? 9.991 -4.800 15.288 1.00 97.62 351 ALA A O 1
ATOM 2596 N N . ALA A 1 352 ? 10.895 -2.858 14.571 1.00 96.69 352 ALA A N 1
ATOM 2597 C CA . ALA A 1 352 ? 11.565 -3.376 13.376 1.00 96.69 352 ALA A CA 1
ATOM 2598 C C . ALA A 1 352 ? 12.817 -4.187 13.756 1.00 96.69 352 ALA A C 1
ATOM 2600 O O . ALA A 1 352 ? 13.955 -3.756 13.590 1.00 96.69 352 ALA A O 1
ATOM 2601 N N . GLN A 1 353 ? 12.593 -5.336 14.390 1.00 96.69 353 GLN A N 1
ATOM 2602 C CA . GLN A 1 353 ? 13.627 -6.227 14.902 1.00 96.69 353 GLN A CA 1
ATOM 2603 C C . GLN A 1 353 ? 13.206 -7.677 14.678 1.00 96.69 353 GLN A C 1
ATOM 2605 O O . GLN A 1 353 ? 12.085 -8.058 15.018 1.00 96.69 353 GLN A O 1
ATOM 2610 N N . ASP A 1 354 ? 14.138 -8.506 14.203 1.00 96.56 354 ASP A N 1
ATOM 2611 C CA . ASP A 1 354 ? 13.917 -9.931 13.906 1.00 96.56 354 ASP A CA 1
ATOM 2612 C C . ASP A 1 354 ? 13.194 -10.671 15.048 1.00 96.56 354 ASP A C 1
ATOM 2614 O O . ASP A 1 354 ? 12.179 -11.333 14.845 1.00 96.56 354 ASP A O 1
ATOM 2618 N N . GLY A 1 355 ? 13.651 -10.494 16.292 1.00 97.75 355 GLY A N 1
ATOM 2619 C CA . GLY A 1 355 ? 13.030 -11.135 17.454 1.00 97.75 355 GLY A CA 1
ATOM 2620 C C . GLY A 1 355 ? 11.603 -10.660 17.755 1.00 97.75 355 GLY A C 1
ATOM 2621 O O . GLY A 1 355 ? 10.764 -11.480 18.131 1.00 97.75 355 GLY A O 1
ATOM 2622 N N . ALA A 1 356 ? 11.321 -9.366 17.586 1.00 98.00 356 ALA A N 1
ATOM 2623 C CA . ALA A 1 356 ? 10.005 -8.792 17.860 1.00 98.00 356 ALA A CA 1
ATOM 2624 C C . ALA A 1 356 ? 8.976 -9.248 16.817 1.00 98.00 356 ALA A C 1
ATOM 2626 O O . ALA A 1 356 ? 7.888 -9.696 17.181 1.00 98.00 356 ALA A O 1
ATOM 2627 N N . VAL A 1 357 ? 9.353 -9.219 15.535 1.00 98.19 357 VAL A N 1
ATOM 2628 C CA . VAL A 1 357 ? 8.497 -9.681 14.434 1.00 98.19 357 VAL A CA 1
ATOM 2629 C C . VAL A 1 357 ? 8.258 -11.187 14.522 1.00 98.19 357 VAL A C 1
ATOM 2631 O O . VAL A 1 357 ? 7.115 -11.626 14.431 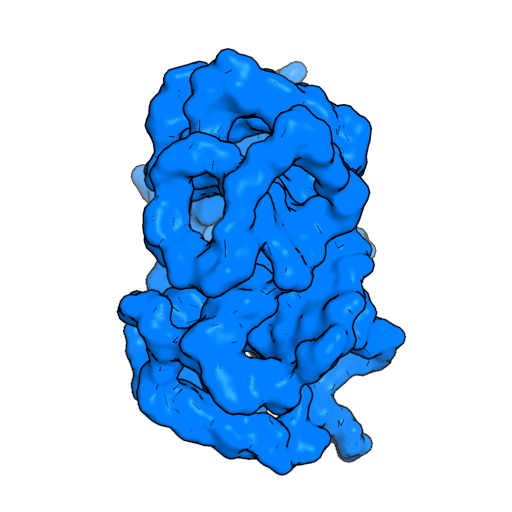1.00 98.19 357 VAL A O 1
ATOM 2634 N N . ALA A 1 358 ? 9.292 -11.986 14.804 1.00 98.00 358 ALA A N 1
ATOM 2635 C CA . ALA A 1 358 ? 9.147 -13.430 14.989 1.00 98.00 358 ALA A CA 1
ATOM 2636 C C . ALA A 1 358 ? 8.184 -13.783 16.138 1.00 98.00 358 ALA A C 1
ATOM 2638 O O . ALA A 1 358 ? 7.346 -14.677 16.005 1.00 98.00 358 ALA A O 1
ATOM 2639 N N . MET A 1 359 ? 8.273 -13.074 17.268 1.00 98.00 359 MET A N 1
ATOM 2640 C CA . MET A 1 359 ? 7.359 -13.269 18.395 1.00 98.00 359 MET A CA 1
ATOM 2641 C C . MET A 1 359 ? 5.920 -12.895 18.026 1.00 98.00 359 MET A C 1
ATOM 2643 O O . MET A 1 359 ? 4.996 -13.650 18.332 1.00 98.00 359 MET A O 1
ATOM 2647 N N . ALA A 1 360 ? 5.734 -11.765 17.343 1.00 97.75 360 ALA A N 1
ATOM 2648 C CA . ALA A 1 360 ? 4.423 -11.321 16.895 1.00 97.75 360 ALA A CA 1
ATOM 2649 C C . ALA A 1 360 ? 3.792 -12.313 15.907 1.00 97.75 360 ALA A C 1
ATOM 2651 O O . ALA A 1 360 ? 2.624 -12.652 16.074 1.00 97.75 360 ALA A O 1
ATOM 2652 N N . LEU A 1 361 ? 4.561 -12.843 14.946 1.00 97.06 361 LEU A N 1
ATOM 2653 C CA . LEU A 1 361 ? 4.114 -13.884 14.010 1.00 97.06 361 LEU A CA 1
ATOM 2654 C C . LEU A 1 361 ? 3.603 -15.130 14.749 1.00 97.06 361 LEU A C 1
ATOM 2656 O O . LEU A 1 361 ? 2.506 -15.606 14.466 1.00 97.06 361 LEU A O 1
ATOM 2660 N N . ARG A 1 362 ? 4.350 -15.625 15.748 1.00 95.19 362 ARG A N 1
ATOM 2661 C CA . ARG A 1 362 ? 3.925 -16.785 16.556 1.00 95.19 362 ARG A CA 1
ATOM 2662 C C . ARG A 1 362 ? 2.623 -16.521 17.307 1.00 95.19 362 ARG A C 1
ATOM 2664 O O . ARG A 1 362 ? 1.731 -17.357 17.285 1.00 95.19 362 ARG A O 1
ATOM 2671 N N . GLN A 1 363 ? 2.509 -15.364 17.957 1.00 93.38 363 GLN A N 1
ATOM 2672 C CA . GLN A 1 363 ? 1.310 -14.990 18.716 1.00 93.38 363 GLN A CA 1
ATOM 2673 C C . GLN A 1 363 ? 0.101 -14.737 17.817 1.00 93.38 363 GLN A C 1
ATOM 2675 O O . GLN A 1 363 ? -1.032 -14.872 18.259 1.00 93.38 363 GLN A O 1
ATOM 2680 N N . ALA A 1 364 ? 0.333 -14.314 16.575 1.00 88.00 364 ALA A N 1
ATOM 2681 C CA . ALA A 1 364 ? -0.729 -13.947 15.660 1.00 88.00 364 ALA A CA 1
ATOM 2682 C C . ALA A 1 364 ? -1.505 -15.152 15.106 1.00 88.00 364 ALA A C 1
ATOM 2684 O O . ALA A 1 364 ? -2.663 -15.028 14.720 1.00 88.00 364 ALA A O 1
ATOM 2685 N N . VAL A 1 365 ? -0.850 -16.308 15.042 1.00 82.06 365 VAL A N 1
ATOM 2686 C CA . VAL A 1 365 ? -1.388 -17.520 14.412 1.00 82.06 365 VAL A CA 1
ATOM 2687 C C . VAL A 1 365 ? -1.493 -18.685 15.416 1.00 82.06 365 VAL A C 1
ATOM 2689 O O . VAL A 1 365 ? -1.880 -19.798 15.046 1.00 82.06 365 VAL A O 1
ATOM 2692 N N . GLY A 1 366 ? -1.104 -18.430 16.671 1.00 65.25 366 GLY A N 1
ATOM 2693 C CA . GLY A 1 366 ? -1.035 -19.381 17.784 1.00 65.25 366 GLY A CA 1
ATOM 2694 C C . GLY A 1 366 ? -2.385 -19.805 18.330 1.00 65.25 366 GLY A C 1
ATOM 2695 O O . GLY A 1 366 ? -3.296 -18.949 18.384 1.00 65.25 366 GLY A O 1
#